Protein AF-A0A9E1RR80-F1 (afdb_monomer_lite)

pLDDT: mean 91.12, std 10.15, range [44.72, 98.88]

Secondary structure (DSSP, 8-state):
----EEEEEEE-TT--EEEEEEETT-HHHHHHHHHSS-EEEEEESSS--TTTHHHHTT-SEEEESS---TTSEE-S-HHHHHHHHHHHHHHSHHHHHHHHHHHHHHTTS-HHHHHHHHHHHHHHHTTSHHHHHHHHTS-------TT---EEEEEETTEEEEEE--GGGTT-B-HHHHHHHHHHHHHHHH-TT--EEEEEESTT-SB--B-GGGTT-SS-HHHHHHHHHHT-HHHHHHHTGGGEEEEE-SEEETHHHHTGGGSSEEEE-TT-EEE--GGGGT----SSHHHHHHHHH-HHHHHHHHHH---EEHHHHHHTTSSSEE-TT--

Radius of gyration: 20.1 Å; chains: 1; bounding box: 47×50×56 Å

Structure (mmCIF, N/CA/C/O backbone):
data_AF-A0A9E1RR80-F1
#
_entry.id   AF-A0A9E1RR80-F1
#
loop_
_atom_site.group_PDB
_atom_site.id
_atom_site.type_symbol
_atom_site.label_atom_id
_atom_site.label_alt_id
_atom_site.label_comp_id
_atom_site.label_asym_id
_atom_site.label_entity_id
_atom_site.label_seq_id
_atom_site.pdbx_PDB_ins_code
_atom_site.Cartn_x
_atom_site.Cartn_y
_atom_site.Cartn_z
_atom_site.occupancy
_atom_site.B_iso_or_equiv
_atom_site.auth_seq_id
_atom_site.auth_comp_id
_atom_site.auth_asym_id
_atom_site.auth_atom_id
_atom_site.pdbx_PDB_model_num
ATOM 1 N N . THR A 1 1 ? 7.083 -27.835 -31.733 1.00 44.72 1 THR A N 1
ATOM 2 C CA . THR A 1 1 ? 7.210 -27.021 -30.512 1.00 44.72 1 THR A CA 1
ATOM 3 C C . THR A 1 1 ? 8.199 -25.930 -30.838 1.00 44.72 1 THR A C 1
ATOM 5 O O . THR A 1 1 ? 9.393 -26.189 -30.834 1.00 44.72 1 THR A O 1
ATOM 8 N N . GLY A 1 2 ? 7.693 -24.816 -31.370 1.00 53.09 2 GLY A N 1
ATOM 9 C CA . GLY A 1 2 ? 8.536 -23.738 -31.892 1.00 53.09 2 GLY A CA 1
ATOM 10 C C . GLY A 1 2 ? 9.202 -22.959 -30.764 1.00 53.09 2 GLY A C 1
ATOM 11 O O . GLY A 1 2 ? 8.648 -22.907 -29.669 1.00 53.09 2 GLY A O 1
ATOM 12 N N . ASP A 1 3 ? 10.369 -22.384 -31.051 1.00 55.62 3 ASP A N 1
ATOM 13 C CA . ASP A 1 3 ? 10.996 -21.343 -30.234 1.00 55.62 3 ASP A CA 1
ATOM 14 C C . ASP A 1 3 ? 10.005 -20.187 -30.064 1.00 55.62 3 ASP A C 1
ATOM 16 O O . ASP A 1 3 ? 9.812 -19.375 -30.969 1.00 55.62 3 ASP A O 1
ATOM 20 N N . SER A 1 4 ? 9.323 -20.145 -28.925 1.00 67.81 4 SER A N 1
ATOM 21 C CA . SER A 1 4 ? 8.566 -18.975 -28.496 1.00 67.81 4 SER A CA 1
ATOM 22 C C . SER A 1 4 ? 9.528 -18.051 -27.755 1.00 67.81 4 SER A C 1
ATOM 24 O O . SER A 1 4 ? 10.165 -18.477 -26.790 1.00 67.81 4 SER A O 1
ATOM 26 N N . GLU A 1 5 ? 9.632 -16.799 -28.190 1.00 75.94 5 GLU A N 1
ATOM 27 C CA . GLU A 1 5 ? 10.476 -15.782 -27.565 1.00 75.94 5 GLU A CA 1
ATOM 28 C C . GLU A 1 5 ? 9.624 -14.620 -27.065 1.00 75.94 5 GLU A C 1
ATOM 30 O O . GLU A 1 5 ? 8.899 -14.018 -27.860 1.00 75.94 5 GLU A O 1
ATOM 35 N N . LEU A 1 6 ? 9.784 -14.245 -25.794 1.00 77.81 6 LEU A N 1
ATOM 36 C CA . LEU A 1 6 ? 9.090 -13.095 -25.209 1.00 77.81 6 LEU A CA 1
ATOM 37 C C . LEU A 1 6 ? 10.009 -11.868 -25.119 1.00 77.81 6 LEU A C 1
ATOM 39 O O . LEU A 1 6 ? 11.170 -12.011 -24.712 1.00 77.81 6 LEU A O 1
ATOM 43 N N . PRO A 1 7 ? 9.523 -10.659 -25.454 1.00 82.25 7 PRO A N 1
ATOM 44 C CA . PRO A 1 7 ? 10.226 -9.419 -25.150 1.00 82.25 7 PRO A CA 1
ATOM 45 C C . PRO A 1 7 ? 10.368 -9.231 -23.634 1.00 82.25 7 PRO A C 1
ATOM 47 O O . PRO A 1 7 ? 9.380 -9.261 -22.903 1.00 82.25 7 PRO A O 1
ATOM 50 N N . LEU A 1 8 ? 11.597 -8.998 -23.170 1.00 84.00 8 LEU A N 1
ATOM 51 C CA . LEU A 1 8 ? 11.914 -8.694 -21.776 1.00 84.00 8 LEU A CA 1
ATOM 52 C C . LEU A 1 8 ? 12.661 -7.365 -21.691 1.00 84.00 8 LEU A C 1
ATOM 54 O O . LEU A 1 8 ? 13.709 -7.189 -22.313 1.00 84.00 8 LEU A O 1
ATOM 58 N N . LEU A 1 9 ? 12.173 -6.472 -20.841 1.00 86.88 9 LEU A N 1
ATOM 59 C CA . LEU A 1 9 ? 12.889 -5.298 -20.372 1.00 86.88 9 LEU A CA 1
ATOM 60 C C . LEU A 1 9 ? 13.444 -5.588 -18.974 1.00 86.88 9 LEU A C 1
ATOM 62 O O . LEU A 1 9 ? 12.683 -5.857 -18.048 1.00 86.88 9 LEU A O 1
ATOM 66 N N . ALA A 1 10 ? 14.761 -5.502 -18.806 1.00 84.88 10 ALA A N 1
ATOM 67 C CA . ALA A 1 10 ? 15.395 -5.567 -17.495 1.00 84.88 10 ALA A CA 1
ATOM 68 C C . ALA A 1 10 ? 16.049 -4.227 -17.149 1.00 84.88 10 ALA A C 1
ATOM 70 O O . ALA A 1 10 ? 16.782 -3.652 -17.959 1.00 84.88 10 ALA A O 1
ATOM 71 N N . VAL A 1 11 ? 15.814 -3.739 -15.933 1.00 86.56 11 VAL A N 1
ATOM 72 C CA . VAL A 1 11 ? 16.400 -2.491 -15.429 1.00 86.56 11 VAL A CA 1
ATOM 73 C C . VAL A 1 11 ? 17.101 -2.758 -14.101 1.00 86.56 11 VAL A C 1
ATOM 75 O O . VAL A 1 11 ? 16.508 -3.300 -13.172 1.00 86.56 11 VAL A O 1
ATOM 78 N N . ASP A 1 12 ? 18.376 -2.386 -14.003 1.00 86.62 12 ASP A N 1
ATOM 79 C CA . ASP A 1 12 ? 19.172 -2.561 -12.784 1.00 86.62 12 ASP A CA 1
ATOM 80 C C . ASP A 1 12 ? 19.276 -1.275 -11.948 1.00 86.62 12 ASP A C 1
ATOM 82 O O . ASP A 1 12 ? 18.738 -0.225 -12.298 1.00 86.62 12 ASP A O 1
ATOM 86 N N . MET A 1 13 ? 20.010 -1.339 -10.834 1.00 83.62 13 MET A N 1
ATOM 87 C CA . MET A 1 13 ? 20.192 -0.210 -9.912 1.00 83.62 13 MET A CA 1
ATOM 88 C C . MET A 1 13 ? 20.864 1.034 -10.525 1.00 83.62 13 MET A C 1
ATOM 90 O O . MET A 1 13 ? 20.814 2.103 -9.923 1.00 83.62 13 MET A O 1
ATOM 94 N N . ARG A 1 14 ? 21.502 0.918 -11.697 1.00 82.38 14 ARG A N 1
ATOM 95 C CA . ARG A 1 14 ? 22.058 2.056 -12.448 1.00 82.38 14 ARG A CA 1
ATOM 96 C C . ARG A 1 14 ? 20.984 2.786 -13.254 1.00 82.38 14 ARG A C 1
ATOM 98 O O . ARG A 1 14 ? 21.293 3.811 -13.849 1.00 82.38 14 ARG A O 1
ATOM 105 N N . GLY A 1 15 ? 19.760 2.251 -13.306 1.00 78.88 15 GLY A N 1
ATOM 106 C CA . GLY A 1 15 ? 18.646 2.826 -14.055 1.00 78.88 15 GLY A CA 1
ATOM 107 C C . GLY A 1 15 ? 18.853 2.771 -15.566 1.00 78.88 15 GLY A C 1
ATOM 108 O O . GLY A 1 15 ? 18.381 3.650 -16.270 1.00 78.88 15 GLY A O 1
ATOM 109 N N . VAL A 1 16 ? 19.607 1.792 -16.076 1.00 83.38 16 VAL A N 1
ATOM 110 C CA . VAL A 1 16 ? 19.835 1.631 -17.520 1.00 83.38 16 VAL A CA 1
ATOM 111 C C . VAL A 1 16 ? 18.961 0.485 -18.025 1.00 83.38 16 VAL A C 1
ATOM 113 O O . VAL A 1 16 ? 19.280 -0.670 -17.721 1.00 83.38 16 VAL A O 1
ATOM 116 N N . PRO A 1 17 ? 17.888 0.766 -18.788 1.00 86.19 17 PRO A N 1
ATOM 117 C CA . PRO A 1 17 ? 17.047 -0.279 -19.346 1.00 86.19 17 PRO A CA 1
ATOM 118 C C . PRO A 1 17 ? 17.797 -1.092 -20.399 1.00 86.19 17 PRO A C 1
ATOM 120 O O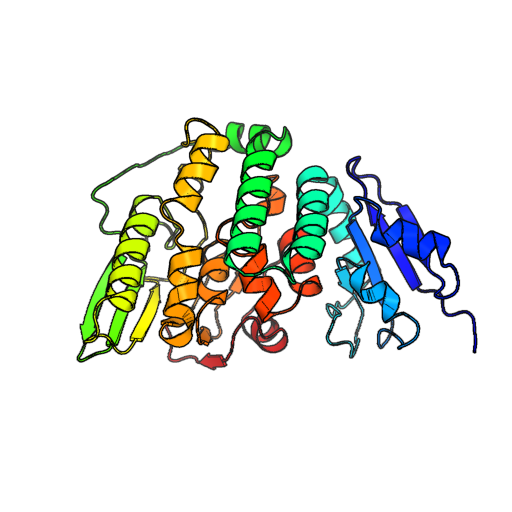 . PRO A 1 17 ? 18.587 -0.558 -21.184 1.00 86.19 17 PRO A O 1
ATOM 123 N N . ARG A 1 18 ? 17.556 -2.401 -20.413 1.00 87.00 18 ARG A N 1
ATOM 124 C CA . ARG A 1 18 ? 18.116 -3.333 -21.390 1.00 87.00 18 ARG A CA 1
ATOM 125 C C . ARG A 1 18 ? 17.017 -4.245 -21.900 1.00 87.00 18 ARG A C 1
ATOM 127 O O . ARG A 1 18 ? 16.339 -4.889 -21.104 1.00 87.00 18 ARG A O 1
ATOM 134 N N . SER A 1 19 ? 16.883 -4.313 -23.216 1.00 84.81 19 SER A N 1
ATOM 135 C CA . SER A 1 19 ? 15.901 -5.175 -23.864 1.00 84.81 19 SER A CA 1
ATOM 136 C C . SER A 1 19 ? 16.558 -6.466 -24.333 1.00 84.81 19 SER A C 1
ATOM 138 O O . SER A 1 19 ? 17.618 -6.447 -24.963 1.00 84.81 19 SER A O 1
ATOM 140 N N . PHE A 1 20 ? 15.909 -7.583 -24.038 1.00 82.44 20 PHE A N 1
ATOM 141 C CA . PHE A 1 20 ? 16.308 -8.927 -24.429 1.00 82.44 20 PHE A CA 1
ATOM 142 C C . PHE A 1 20 ? 15.095 -9.676 -24.978 1.00 82.44 20 PHE A C 1
ATOM 144 O O . PHE A 1 20 ? 13.952 -9.243 -24.819 1.00 82.44 20 PHE A O 1
ATOM 151 N N . ARG A 1 21 ? 15.344 -10.826 -25.603 1.00 80.75 21 ARG A N 1
ATOM 152 C CA . ARG A 1 21 ? 14.309 -11.825 -25.869 1.00 80.75 21 ARG A CA 1
ATOM 153 C C . ARG A 1 21 ? 14.604 -13.039 -25.001 1.00 80.75 21 ARG A C 1
ATOM 155 O O . ARG A 1 21 ? 15.751 -13.478 -24.951 1.00 80.75 21 ARG A O 1
ATOM 162 N N . VAL A 1 22 ? 13.603 -13.527 -24.277 1.00 76.50 22 VAL A N 1
ATOM 163 C CA . VAL A 1 22 ? 13.741 -14.702 -23.410 1.00 76.50 22 VAL A CA 1
ATOM 164 C C . VAL A 1 22 ? 13.146 -15.904 -24.114 1.00 76.50 22 VAL A C 1
ATOM 166 O O . VAL A 1 22 ? 11.974 -15.890 -24.491 1.00 76.50 22 VAL A O 1
ATOM 169 N N . ASN A 1 23 ? 13.964 -16.942 -24.257 1.00 74.81 23 ASN A N 1
ATOM 170 C CA . ASN A 1 23 ? 13.555 -18.256 -24.725 1.00 74.81 23 ASN A CA 1
ATOM 171 C C . ASN A 1 23 ? 13.390 -19.183 -23.510 1.00 74.81 23 ASN A C 1
ATOM 173 O O . ASN A 1 23 ? 14.239 -19.207 -22.620 1.00 74.81 23 ASN A O 1
ATOM 177 N N . ASN A 1 24 ? 12.307 -19.958 -23.476 1.00 66.19 24 ASN A N 1
ATOM 178 C CA . ASN A 1 24 ? 12.029 -20.927 -22.414 1.00 66.19 24 ASN A CA 1
ATOM 179 C C . ASN A 1 24 ? 13.034 -22.098 -22.332 1.00 66.19 24 ASN A C 1
ATOM 181 O O . ASN A 1 24 ? 13.036 -22.815 -21.334 1.00 66.19 24 ASN A O 1
ATOM 185 N N . GLN A 1 25 ? 13.896 -22.284 -23.338 1.00 69.50 25 GLN A N 1
ATOM 186 C CA . GLN A 1 25 ? 14.958 -23.298 -23.340 1.00 69.50 25 GLN A CA 1
ATOM 187 C C . GLN A 1 25 ? 16.313 -22.774 -22.838 1.00 69.50 25 GLN A C 1
ATOM 189 O O . GLN A 1 25 ? 17.234 -23.566 -22.634 1.00 69.50 25 GLN A O 1
ATOM 194 N N . ASP A 1 26 ? 16.460 -21.461 -22.630 1.00 71.81 26 ASP A N 1
ATOM 195 C CA . ASP A 1 26 ? 17.707 -20.866 -22.140 1.00 71.81 26 ASP A CA 1
ATOM 196 C C . ASP A 1 26 ? 17.737 -20.866 -20.602 1.00 71.81 26 ASP A C 1
ATOM 198 O O . ASP A 1 26 ? 17.433 -19.873 -19.936 1.00 71.81 26 ASP A O 1
ATOM 202 N N . GLU A 1 27 ? 18.089 -22.022 -20.028 1.00 70.81 27 GLU A N 1
ATOM 203 C CA . GLU A 1 27 ? 18.164 -22.215 -18.574 1.00 70.81 27 GLU A CA 1
ATOM 204 C C . GLU A 1 27 ? 19.134 -21.246 -17.875 1.00 70.81 27 GLU A C 1
ATOM 206 O O . GLU A 1 27 ? 18.940 -20.920 -16.703 1.00 70.81 27 GLU A O 1
ATOM 211 N N . GLU A 1 28 ? 20.186 -20.786 -18.555 1.00 74.75 28 GLU A N 1
ATOM 212 C CA . GLU A 1 28 ? 21.173 -19.881 -17.960 1.00 74.75 28 GLU A CA 1
ATOM 213 C C . GLU A 1 28 ? 20.656 -18.441 -17.925 1.00 74.75 28 GLU A C 1
ATOM 215 O O . GLU A 1 28 ? 20.776 -17.774 -16.892 1.00 74.75 28 GLU A O 1
ATOM 220 N N . LEU A 1 29 ? 20.006 -17.976 -18.998 1.00 72.69 29 LEU A N 1
ATOM 221 C CA . LEU A 1 29 ? 19.314 -16.686 -19.006 1.00 72.69 29 LEU A CA 1
ATOM 222 C C . LEU A 1 29 ? 18.166 -16.668 -17.989 1.00 72.69 29 LEU A C 1
ATOM 224 O O . LEU A 1 29 ? 18.030 -15.708 -17.232 1.00 72.69 29 LEU A O 1
ATOM 228 N N . ALA A 1 30 ? 17.396 -17.754 -17.905 1.00 70.06 30 ALA A N 1
ATOM 229 C CA . ALA A 1 30 ? 16.370 -17.957 -16.889 1.00 70.06 30 ALA A CA 1
ATOM 230 C C . ALA A 1 30 ? 16.921 -17.805 -15.461 1.00 70.06 30 ALA A C 1
ATOM 232 O O . ALA A 1 30 ? 16.426 -16.988 -14.681 1.00 70.06 30 ALA A O 1
ATOM 233 N N . LYS A 1 31 ? 17.990 -18.540 -15.119 1.00 73.75 31 LYS A N 1
ATOM 234 C CA . LYS A 1 31 ? 18.650 -18.434 -13.805 1.00 73.75 31 LYS A CA 1
ATOM 235 C C . LYS A 1 31 ? 19.185 -17.028 -13.550 1.00 73.75 31 LYS A C 1
ATOM 237 O O . LYS A 1 31 ? 19.124 -16.562 -12.413 1.00 73.75 31 LYS A O 1
ATOM 242 N N . LEU A 1 32 ? 19.712 -16.352 -14.570 1.00 79.12 32 LEU A N 1
ATOM 243 C CA . LEU A 1 32 ? 20.196 -14.982 -14.439 1.00 79.12 32 LEU A CA 1
ATOM 244 C C . LEU A 1 32 ? 19.053 -14.019 -14.100 1.00 79.12 32 LEU A C 1
ATOM 246 O O . LEU A 1 32 ? 19.183 -13.261 -13.146 1.00 79.12 32 LEU A O 1
ATOM 250 N N . ILE A 1 33 ? 17.934 -14.079 -14.825 1.00 76.12 33 ILE A N 1
ATOM 251 C CA . ILE A 1 33 ? 16.754 -1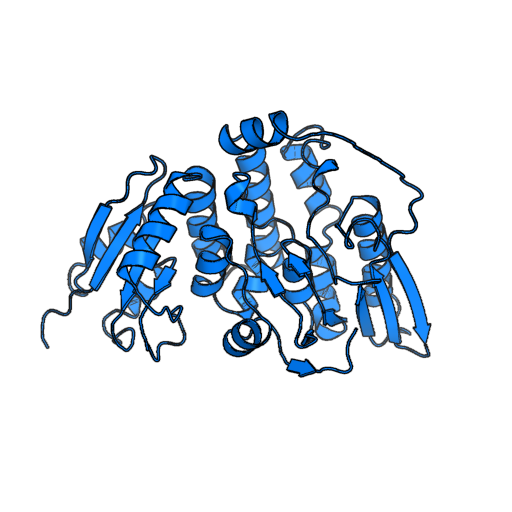3.222 -14.606 1.00 76.12 33 ILE A CA 1
ATOM 252 C C . ILE A 1 33 ? 16.193 -13.419 -13.193 1.00 76.12 33 ILE A C 1
ATOM 254 O O . ILE A 1 33 ? 15.898 -12.438 -12.509 1.00 76.12 33 ILE A O 1
ATOM 258 N N . VAL A 1 34 ? 16.112 -14.673 -12.733 1.00 71.44 34 VAL A N 1
ATOM 259 C CA . VAL A 1 34 ? 15.635 -15.029 -11.385 1.00 71.44 34 VAL A CA 1
ATOM 260 C C . VAL A 1 34 ? 16.540 -14.451 -10.292 1.00 71.44 34 VAL A C 1
ATOM 262 O O . VAL A 1 34 ? 16.050 -13.900 -9.305 1.00 71.44 34 VAL A O 1
ATOM 265 N N . ASN A 1 35 ? 17.861 -14.573 -10.452 1.00 76.25 35 ASN A N 1
ATOM 266 C CA . ASN A 1 35 ? 18.823 -14.259 -9.390 1.00 76.25 35 ASN A CA 1
ATOM 267 C C . ASN A 1 35 ? 19.376 -12.829 -9.448 1.00 76.25 35 ASN A C 1
ATOM 269 O O . ASN A 1 35 ? 19.987 -12.365 -8.482 1.00 76.25 35 ASN A O 1
ATOM 273 N N . ALA A 1 36 ? 19.202 -12.124 -10.565 1.00 82.62 36 ALA A N 1
ATOM 274 C CA . ALA A 1 36 ? 19.700 -10.769 -10.709 1.00 82.62 36 ALA A CA 1
ATOM 275 C C . ALA A 1 36 ? 18.824 -9.761 -9.939 1.00 82.62 36 ALA A C 1
ATOM 277 O O . ALA A 1 36 ? 17.592 -9.864 -9.942 1.00 82.62 36 ALA A O 1
ATOM 278 N N . PRO A 1 37 ? 19.439 -8.738 -9.312 1.00 85.88 37 PRO A N 1
ATOM 279 C CA . PRO A 1 37 ? 18.735 -7.643 -8.651 1.00 85.88 37 PRO A CA 1
ATOM 280 C C . PRO A 1 37 ? 18.221 -6.635 -9.694 1.00 85.88 37 PRO A C 1
ATOM 282 O O . PRO A 1 37 ? 18.639 -5.476 -9.720 1.00 85.88 37 PRO A O 1
ATOM 285 N N . TRP A 1 38 ? 17.382 -7.103 -10.613 1.00 90.62 38 TRP A N 1
ATOM 286 C CA . TRP A 1 38 ? 16.787 -6.317 -11.692 1.00 90.62 38 TRP A CA 1
ATOM 287 C C . TRP A 1 38 ? 15.284 -6.228 -11.511 1.00 90.62 38 TRP A C 1
ATOM 289 O O . TRP A 1 38 ? 14.686 -7.129 -10.929 1.00 90.62 38 TRP A O 1
ATOM 299 N N . VAL A 1 39 ? 14.695 -5.170 -12.057 1.00 93.50 39 VAL A N 1
ATOM 300 C CA . VAL A 1 39 ? 13.270 -5.132 -12.370 1.00 93.50 39 VAL A CA 1
ATOM 301 C C . VAL A 1 39 ? 13.084 -5.755 -13.749 1.00 93.50 39 VAL A C 1
ATOM 303 O O . VAL A 1 39 ? 13.641 -5.246 -14.720 1.00 93.50 39 VAL A O 1
ATOM 306 N N . ASN A 1 40 ? 12.331 -6.845 -13.823 1.00 92.69 40 ASN A N 1
ATOM 307 C CA . ASN A 1 40 ? 12.067 -7.627 -15.023 1.00 92.69 40 ASN A CA 1
ATOM 308 C C . ASN A 1 40 ? 10.615 -7.397 -15.472 1.00 92.69 40 ASN A C 1
ATOM 310 O O . ASN A 1 40 ? 9.680 -7.813 -14.783 1.00 92.69 40 ASN A O 1
ATOM 314 N N . VAL A 1 41 ? 10.430 -6.750 -16.623 1.00 92.12 41 VAL A N 1
ATOM 315 C CA . VAL A 1 41 ? 9.123 -6.497 -17.244 1.00 92.12 41 VAL A CA 1
ATOM 316 C C . VAL A 1 41 ? 9.014 -7.306 -18.529 1.00 92.12 41 VAL A C 1
ATOM 318 O O . VAL A 1 41 ? 9.817 -7.116 -19.442 1.00 92.12 41 VAL A O 1
ATOM 321 N N . VAL A 1 42 ? 8.027 -8.193 -18.615 1.00 90.38 42 VAL A N 1
ATOM 322 C CA . VAL A 1 42 ? 7.783 -9.023 -19.801 1.00 90.38 42 VAL A CA 1
ATOM 323 C C . VAL A 1 42 ? 6.500 -8.591 -20.507 1.00 90.38 42 VAL A C 1
ATOM 325 O O . VAL A 1 42 ? 5.519 -8.237 -19.849 1.00 90.38 42 VAL A O 1
ATOM 328 N N . VAL A 1 43 ? 6.516 -8.632 -21.840 1.00 88.06 43 VAL A N 1
ATOM 329 C CA . VAL A 1 43 ? 5.325 -8.425 -22.678 1.00 88.06 43 VAL A CA 1
ATOM 330 C C . VAL A 1 43 ? 4.801 -9.770 -23.158 1.00 88.06 43 VAL A C 1
ATOM 332 O O . VAL A 1 43 ? 5.586 -10.602 -23.615 1.00 88.06 43 VAL A O 1
ATOM 335 N N . VAL A 1 44 ? 3.490 -9.972 -23.060 1.00 84.56 44 VAL A N 1
ATOM 336 C CA . VAL A 1 44 ? 2.786 -11.179 -23.506 1.00 84.56 44 VAL A CA 1
ATOM 337 C C . VAL A 1 44 ? 1.691 -10.805 -24.503 1.00 84.56 44 VAL A C 1
ATOM 339 O O . VAL A 1 44 ? 1.077 -9.749 -24.363 1.00 84.56 44 VAL A O 1
ATOM 342 N N . ASP A 1 45 ? 1.456 -11.665 -25.495 1.00 72.69 45 ASP A N 1
ATOM 343 C CA . ASP A 1 45 ? 0.443 -11.423 -26.530 1.00 72.69 45 ASP A CA 1
ATOM 344 C C . ASP A 1 45 ? -0.967 -11.811 -26.031 1.00 72.69 45 ASP A C 1
ATOM 346 O O . ASP A 1 45 ? -1.802 -10.936 -25.840 1.00 72.69 45 ASP A O 1
ATOM 350 N N . ASP A 1 46 ? -1.226 -13.093 -25.733 1.00 65.88 46 ASP A N 1
ATOM 351 C CA . ASP A 1 46 ? -2.559 -13.571 -25.302 1.00 65.88 46 ASP A CA 1
ATOM 352 C C . ASP A 1 46 ? -2.561 -14.159 -23.881 1.00 65.88 46 ASP A C 1
ATOM 354 O O . ASP A 1 46 ? -3.326 -13.714 -23.022 1.00 65.88 46 ASP A O 1
ATOM 358 N N . ASP A 1 47 ? -1.695 -15.136 -23.602 1.00 64.88 47 ASP A N 1
ATOM 359 C CA . ASP A 1 47 ? -1.495 -15.721 -22.272 1.00 64.88 47 ASP A CA 1
ATOM 360 C C . ASP A 1 47 ? -0.014 -16.069 -22.063 1.00 64.88 47 ASP A C 1
ATOM 362 O O . ASP A 1 47 ? 0.756 -16.230 -23.016 1.00 64.88 47 ASP A O 1
ATOM 366 N N . LEU A 1 48 ? 0.395 -16.198 -20.804 1.00 65.19 48 LEU A N 1
ATOM 367 C CA . LEU A 1 48 ? 1.668 -16.806 -20.448 1.00 65.19 48 LEU A CA 1
ATOM 368 C C . LEU A 1 48 ? 1.569 -18.303 -20.742 1.00 65.19 48 LEU A C 1
ATOM 370 O O . LEU A 1 48 ? 1.111 -19.081 -19.906 1.00 65.19 48 LEU A O 1
ATOM 374 N N . ASP A 1 49 ? 2.006 -18.695 -21.943 1.00 62.91 49 ASP A N 1
ATOM 375 C CA . ASP A 1 49 ? 2.123 -20.096 -22.346 1.00 62.91 49 ASP A CA 1
ATOM 376 C C . ASP A 1 49 ? 2.699 -20.932 -21.197 1.00 62.91 49 ASP A C 1
ATOM 378 O O . ASP A 1 49 ? 3.679 -20.540 -20.553 1.00 62.91 49 ASP A O 1
ATOM 382 N N . SER A 1 50 ? 2.156 -22.134 -20.974 1.00 60.94 50 SER A N 1
ATOM 383 C CA . SER A 1 50 ? 2.587 -23.028 -19.885 1.00 60.94 50 SER A CA 1
ATOM 384 C C . SER A 1 50 ? 4.095 -23.313 -19.883 1.00 60.94 50 SER A C 1
ATOM 386 O O . SER A 1 50 ? 4.651 -23.748 -18.879 1.00 60.94 50 SER A O 1
ATOM 388 N N . VAL A 1 51 ? 4.766 -23.085 -21.015 1.00 59.72 51 VAL A N 1
ATOM 389 C CA . VAL A 1 51 ? 6.213 -23.242 -21.176 1.00 59.72 51 VAL A CA 1
ATOM 390 C C . VAL A 1 51 ? 7.013 -22.139 -20.464 1.00 59.72 51 VAL A C 1
ATOM 392 O O . VAL A 1 51 ? 8.134 -22.388 -20.035 1.00 59.72 51 VAL A O 1
ATOM 395 N N . PHE A 1 52 ? 6.437 -20.950 -20.273 1.00 68.62 52 PHE A N 1
ATOM 396 C CA . PHE A 1 52 ? 7.017 -19.861 -19.479 1.00 68.62 52 PHE A CA 1
ATOM 397 C C . PHE A 1 52 ? 6.567 -19.872 -18.017 1.00 68.62 52 PHE A C 1
ATOM 399 O O . PHE A 1 52 ? 7.105 -19.097 -17.231 1.00 68.62 52 PHE A O 1
ATOM 406 N N . ALA A 1 53 ? 5.657 -20.771 -17.618 1.00 66.75 53 ALA A N 1
ATOM 407 C CA . ALA A 1 53 ? 5.221 -20.923 -16.227 1.00 66.75 53 ALA A CA 1
ATOM 408 C C . ALA A 1 53 ? 6.385 -20.998 -15.209 1.00 66.75 53 ALA A C 1
ATOM 410 O O . ALA A 1 53 ? 6.294 -20.326 -14.183 1.00 66.75 53 ALA A O 1
ATOM 411 N N . PRO A 1 54 ? 7.516 -21.693 -15.480 1.00 66.25 54 PRO A N 1
ATOM 412 C CA . PRO A 1 54 ? 8.667 -21.697 -14.566 1.00 66.25 54 PRO A CA 1
ATOM 413 C C . PRO A 1 54 ? 9.356 -20.331 -14.396 1.00 66.25 54 PRO A C 1
ATOM 415 O O . PRO A 1 54 ? 10.109 -20.140 -13.446 1.00 66.25 54 PRO A O 1
ATOM 418 N N . LEU A 1 55 ? 9.134 -19.397 -15.328 1.00 71.25 55 LEU A N 1
ATOM 419 C CA . LEU A 1 55 ? 9.734 -18.059 -15.368 1.00 71.25 55 LEU A CA 1
ATOM 420 C C . LEU A 1 55 ? 8.781 -16.955 -14.920 1.00 71.25 55 LEU A C 1
ATOM 422 O O . LEU A 1 55 ? 9.236 -15.839 -14.685 1.00 71.25 55 LEU A O 1
ATOM 426 N N . VAL A 1 56 ? 7.492 -17.252 -14.740 1.00 72.88 56 VAL A N 1
ATOM 427 C CA . VAL A 1 56 ? 6.511 -16.285 -14.222 1.00 72.88 56 VAL A CA 1
ATOM 428 C C . VAL A 1 56 ? 6.966 -15.717 -12.881 1.00 72.88 56 VAL A C 1
ATOM 430 O O . VAL A 1 56 ? 6.841 -14.518 -12.648 1.00 72.88 56 VAL A O 1
ATOM 433 N N . ASP A 1 57 ? 7.592 -16.551 -12.046 1.00 71.06 57 ASP A N 1
ATOM 434 C CA . ASP A 1 57 ? 8.182 -16.153 -10.764 1.00 71.06 57 ASP A CA 1
ATOM 435 C C . ASP A 1 57 ? 9.418 -15.261 -10.860 1.00 71.06 57 ASP A C 1
ATOM 437 O O . ASP A 1 57 ? 9.760 -14.569 -9.899 1.00 71.06 57 ASP A O 1
ATOM 441 N N . ALA A 1 58 ? 10.047 -15.214 -12.030 1.00 77.38 58 ALA A N 1
ATOM 442 C CA . ALA A 1 58 ? 11.190 -14.358 -12.309 1.00 77.38 58 ALA A CA 1
ATOM 443 C C . ALA A 1 58 ? 10.786 -12.951 -12.783 1.00 77.38 58 ALA A C 1
ATOM 445 O O . ALA A 1 58 ? 11.583 -12.011 -12.674 1.00 77.38 58 ALA A O 1
ATOM 446 N N . PHE A 1 59 ? 9.579 -12.807 -13.337 1.00 87.88 59 PHE A N 1
ATOM 447 C CA . PHE A 1 59 ? 9.069 -11.536 -13.839 1.00 87.88 59 PHE A CA 1
ATOM 448 C C . PHE A 1 59 ? 8.435 -10.730 -12.704 1.00 87.88 59 PHE A C 1
ATOM 450 O O . PHE A 1 59 ? 7.649 -11.247 -11.911 1.00 87.88 59 PHE A O 1
ATOM 457 N N . ASP A 1 60 ? 8.746 -9.440 -12.621 1.00 92.38 60 ASP A N 1
ATOM 458 C CA . ASP A 1 60 ? 8.124 -8.566 -11.622 1.00 92.38 60 ASP A CA 1
ATOM 459 C C . ASP A 1 60 ? 6.833 -7.981 -12.157 1.00 92.38 60 ASP A C 1
ATOM 461 O O . ASP A 1 60 ? 5.842 -7.922 -11.440 1.00 92.38 60 ASP A O 1
ATOM 465 N N . VAL A 1 61 ? 6.829 -7.602 -13.433 1.00 93.31 61 VAL A N 1
ATOM 466 C CA . VAL A 1 61 ? 5.668 -7.049 -14.121 1.00 93.31 61 VAL A CA 1
ATOM 467 C C . VAL A 1 61 ? 5.442 -7.836 -15.405 1.00 93.31 61 VAL A C 1
ATOM 469 O O . VAL A 1 61 ? 6.369 -8.062 -16.181 1.00 93.31 61 VAL A O 1
ATOM 472 N N . VAL A 1 62 ? 4.197 -8.240 -15.618 1.00 91.50 62 VAL A N 1
ATOM 473 C CA . VAL A 1 62 ? 3.729 -8.879 -16.846 1.00 91.50 62 VAL A CA 1
ATOM 474 C C . VAL A 1 62 ? 2.684 -7.946 -17.443 1.00 91.50 62 VAL A C 1
ATOM 476 O O . VAL A 1 62 ? 1.733 -7.588 -16.746 1.00 91.50 62 VAL A O 1
ATOM 479 N N . ILE A 1 63 ? 2.860 -7.535 -18.695 1.00 91.75 63 ILE A N 1
ATOM 480 C CA . ILE A 1 63 ? 1.901 -6.688 -19.415 1.00 91.75 63 ILE A CA 1
ATOM 481 C C . ILE A 1 63 ? 1.482 -7.346 -20.726 1.00 91.75 63 ILE A C 1
ATOM 483 O O . ILE A 1 63 ? 2.277 -8.059 -21.332 1.00 91.75 63 ILE A O 1
ATOM 487 N N . GLY A 1 64 ? 0.267 -7.070 -21.181 1.00 89.31 64 GLY A N 1
ATOM 488 C CA . GLY A 1 64 ? -0.224 -7.479 -22.498 1.00 89.31 64 GLY A CA 1
ATOM 489 C C . GLY A 1 64 ? -1.356 -6.569 -22.960 1.00 89.31 64 GLY A C 1
ATOM 490 O O . GLY A 1 64 ? -1.901 -5.829 -22.145 1.00 89.31 64 GLY A O 1
ATOM 491 N N . ASP A 1 65 ? -1.691 -6.608 -24.246 1.00 87.88 65 ASP A N 1
ATOM 492 C CA . ASP A 1 65 ? -2.779 -5.814 -24.839 1.00 87.88 65 ASP A CA 1
ATOM 493 C C . ASP A 1 65 ? -3.912 -6.736 -25.287 1.00 87.88 65 ASP A C 1
ATOM 495 O O . ASP A 1 65 ? -3.749 -7.520 -26.221 1.00 87.88 65 ASP A O 1
ATOM 499 N N . GLY A 1 66 ? -5.044 -6.691 -24.578 1.00 81.38 66 GLY A N 1
ATOM 500 C CA . GLY A 1 66 ? -6.161 -7.610 -24.796 1.00 81.38 66 GLY A CA 1
ATOM 501 C C . GLY A 1 66 ? -5.910 -9.022 -24.257 1.00 81.38 66 GLY A C 1
ATOM 502 O O . GLY A 1 66 ? -6.587 -9.967 -24.663 1.00 81.38 66 GLY A O 1
ATOM 503 N N . THR A 1 67 ? -4.951 -9.170 -23.340 1.00 78.25 67 THR A N 1
ATOM 504 C CA . THR A 1 67 ? -4.536 -10.464 -22.782 1.00 78.25 67 THR A CA 1
ATOM 505 C C . THR A 1 67 ? -5.597 -11.074 -21.861 1.00 78.25 67 THR A C 1
ATOM 507 O O . THR A 1 67 ? -6.255 -10.387 -21.078 1.00 78.25 67 THR A O 1
ATOM 510 N N . ALA A 1 68 ? -5.727 -12.403 -21.908 1.00 75.50 68 ALA A N 1
ATOM 511 C CA . ALA A 1 68 ? -6.564 -13.170 -20.986 1.00 75.50 68 ALA A CA 1
ATOM 512 C C . ALA A 1 68 ? -5.822 -13.602 -19.705 1.00 75.50 68 ALA A C 1
ATOM 514 O O . ALA A 1 68 ? -6.432 -14.210 -18.823 1.00 75.50 68 ALA A O 1
ATOM 515 N N . SER A 1 69 ? -4.519 -13.319 -19.591 1.00 76.38 69 SER A N 1
ATOM 516 C CA . SER A 1 69 ? -3.699 -13.805 -18.483 1.00 76.38 69 SER A CA 1
ATOM 517 C C . SER A 1 69 ? -4.090 -13.152 -17.158 1.00 76.38 69 SER A C 1
ATOM 519 O O . SER A 1 69 ? -4.041 -11.931 -17.000 1.00 76.38 69 SER A O 1
ATOM 521 N N . GLU A 1 70 ? -4.396 -13.967 -16.148 1.00 76.19 70 GLU A N 1
ATOM 522 C CA . GLU A 1 70 ? -4.719 -13.470 -14.804 1.00 76.19 70 GLU A CA 1
ATOM 523 C C . GLU A 1 70 ? -3.522 -12.793 -14.116 1.00 76.19 70 GLU A C 1
ATOM 525 O O . GLU A 1 70 ? -3.710 -11.957 -13.229 1.00 76.19 70 GLU A O 1
ATOM 530 N N . ALA A 1 71 ? -2.296 -13.128 -14.531 1.00 75.94 71 ALA A N 1
ATOM 531 C CA . ALA A 1 71 ? -1.068 -12.534 -14.012 1.00 75.94 71 ALA A CA 1
ATOM 532 C C . ALA A 1 71 ? -0.730 -11.186 -14.668 1.00 75.94 71 ALA A C 1
ATOM 534 O O . ALA A 1 71 ? -0.021 -10.379 -14.060 1.00 75.94 71 ALA A O 1
ATOM 535 N N . ALA A 1 72 ? -1.219 -10.941 -15.887 1.00 85.62 72 ALA A N 1
ATOM 536 C CA . ALA A 1 72 ? -0.874 -9.756 -16.652 1.00 85.62 72 ALA A CA 1
ATOM 537 C C . ALA A 1 72 ? -1.706 -8.531 -16.253 1.00 85.62 72 ALA A C 1
ATOM 539 O O . ALA A 1 72 ? -2.846 -8.606 -15.774 1.00 85.62 72 ALA A O 1
ATOM 540 N N . VAL A 1 73 ? -1.096 -7.372 -16.468 1.00 90.19 73 VAL A N 1
ATOM 541 C CA . VAL A 1 73 ? -1.775 -6.085 -16.513 1.00 90.19 73 VAL A CA 1
ATOM 542 C C . VAL A 1 73 ? -2.163 -5.825 -17.963 1.00 90.19 73 VAL A C 1
ATOM 544 O O . VAL A 1 73 ? -1.291 -5.688 -18.820 1.00 90.19 73 VAL A O 1
ATOM 547 N N . ASP A 1 74 ? -3.467 -5.776 -18.216 1.00 88.94 74 ASP A N 1
ATOM 548 C CA . ASP A 1 74 ? -4.019 -5.433 -19.526 1.00 88.94 74 ASP A CA 1
ATOM 549 C C . ASP A 1 74 ? -3.833 -3.931 -19.802 1.00 88.94 74 ASP A C 1
ATOM 551 O O . ASP A 1 74 ? -4.252 -3.086 -19.000 1.00 88.94 74 ASP A O 1
ATOM 555 N N . VAL A 1 75 ? -3.159 -3.604 -20.904 1.00 89.00 75 VAL A N 1
ATOM 556 C CA . VAL A 1 75 ? -2.778 -2.245 -21.308 1.00 89.00 75 VAL A CA 1
ATOM 557 C C . VAL A 1 75 ? -3.077 -2.029 -22.789 1.00 89.00 75 VAL A C 1
ATOM 559 O O . VAL A 1 75 ? -2.847 -2.902 -23.601 1.00 89.00 75 VAL A O 1
ATOM 562 N N . THR A 1 76 ? -3.511 -0.832 -23.189 1.00 84.75 76 THR A N 1
ATOM 563 C CA . THR A 1 76 ? -3.901 -0.561 -24.594 1.00 84.75 76 THR A CA 1
ATOM 564 C C . THR A 1 76 ? -2.720 -0.363 -25.562 1.00 84.75 76 THR A C 1
ATOM 566 O O . THR A 1 76 ? -2.918 -0.191 -26.761 1.00 84.75 76 THR A O 1
ATOM 569 N N . ASN A 1 77 ? -1.488 -0.252 -25.055 1.00 88.44 77 ASN A N 1
ATOM 570 C CA . ASN A 1 77 ? -0.281 -0.097 -25.870 1.00 88.44 77 ASN A CA 1
ATOM 571 C C . ASN A 1 77 ? 0.946 -0.523 -25.057 1.00 88.44 77 ASN A C 1
ATOM 573 O O . ASN A 1 77 ? 1.404 0.213 -24.178 1.00 88.44 77 ASN A O 1
ATOM 577 N N . THR A 1 78 ? 1.477 -1.706 -25.356 1.00 89.31 78 THR A N 1
ATOM 578 C CA . THR A 1 78 ? 2.601 -2.298 -24.620 1.00 89.31 78 THR A CA 1
ATOM 579 C C . THR A 1 78 ? 3.895 -1.499 -24.769 1.00 89.31 78 THR A C 1
ATOM 581 O O . THR A 1 78 ? 4.614 -1.351 -23.787 1.00 89.31 78 THR A O 1
ATOM 584 N N . ASP A 1 79 ? 4.181 -0.927 -25.941 1.00 87.94 79 ASP A N 1
ATOM 585 C CA . ASP A 1 79 ? 5.416 -0.165 -26.181 1.00 87.94 79 ASP A CA 1
ATOM 586 C C . ASP A 1 79 ? 5.446 1.138 -25.370 1.00 87.94 79 ASP A C 1
ATOM 588 O O . ASP A 1 79 ? 6.400 1.397 -24.636 1.00 87.94 79 ASP A O 1
ATOM 592 N N . SER A 1 80 ? 4.367 1.926 -25.426 1.00 89.62 80 SER A N 1
ATOM 593 C CA . SER A 1 80 ? 4.227 3.156 -24.628 1.00 89.62 80 SER A CA 1
ATOM 594 C C . SER A 1 80 ? 4.303 2.852 -23.132 1.00 89.62 80 SER A C 1
ATOM 596 O O . SER A 1 80 ? 4.948 3.558 -22.361 1.00 89.62 80 SER A O 1
ATOM 598 N N . CYS A 1 81 ? 3.662 1.762 -22.722 1.00 90.88 81 CYS A N 1
ATOM 599 C CA . CYS A 1 81 ? 3.667 1.286 -21.352 1.00 90.88 81 CYS A CA 1
ATOM 600 C C . CYS A 1 81 ? 5.073 0.870 -20.874 1.00 90.88 81 CYS A C 1
ATOM 602 O O . CYS A 1 81 ? 5.467 1.203 -19.752 1.00 90.88 81 CYS A O 1
ATOM 604 N N . LEU A 1 82 ? 5.852 0.182 -21.716 1.00 91.31 82 LEU A N 1
ATOM 605 C CA . LEU A 1 82 ? 7.245 -0.156 -21.422 1.00 91.31 82 LEU A CA 1
ATOM 606 C C . LEU A 1 82 ? 8.110 1.095 -21.265 1.00 91.31 82 LEU A C 1
ATOM 608 O O . LEU A 1 82 ? 8.943 1.139 -20.359 1.00 91.31 82 LEU A O 1
ATOM 612 N N . GLU A 1 83 ? 7.922 2.105 -22.116 1.00 90.75 83 GLU A N 1
ATOM 613 C CA . GLU A 1 83 ? 8.644 3.377 -22.018 1.00 90.75 83 GLU A CA 1
ATOM 614 C C . GLU A 1 83 ? 8.332 4.104 -20.702 1.00 90.75 83 GLU A C 1
ATOM 616 O O . GLU A 1 83 ? 9.250 4.562 -20.014 1.00 90.75 83 GLU A O 1
ATOM 621 N N . GLU A 1 84 ? 7.059 4.154 -20.304 1.00 91.75 84 GLU A N 1
ATOM 622 C CA . GLU A 1 84 ? 6.625 4.748 -19.035 1.00 91.75 84 GLU A CA 1
ATOM 623 C C . GLU A 1 84 ? 7.201 4.010 -17.822 1.00 91.75 84 GLU A C 1
ATOM 625 O O . GLU A 1 84 ? 7.749 4.640 -16.911 1.00 91.75 84 GLU A O 1
ATOM 630 N N . LEU A 1 85 ? 7.147 2.674 -17.822 1.00 92.50 85 LEU A N 1
ATOM 631 C CA . LEU A 1 85 ? 7.762 1.848 -16.782 1.00 92.50 85 LEU A CA 1
ATOM 632 C C . LEU A 1 85 ? 9.274 2.069 -16.713 1.00 92.50 85 LEU A C 1
ATOM 634 O O . LEU A 1 85 ? 9.818 2.283 -15.628 1.00 92.50 85 LEU A O 1
ATOM 638 N N . ALA A 1 86 ? 9.962 2.052 -17.857 1.00 92.38 86 ALA A N 1
ATOM 639 C CA . ALA A 1 86 ? 11.399 2.286 -17.926 1.00 92.38 86 ALA A CA 1
ATOM 640 C C . ALA A 1 86 ? 11.763 3.661 -17.351 1.00 92.38 86 ALA A C 1
ATOM 642 O O . ALA A 1 86 ? 12.714 3.768 -16.570 1.00 92.38 86 ALA A O 1
ATOM 643 N N . ALA A 1 87 ? 10.997 4.701 -17.690 1.00 92.25 87 ALA A N 1
ATOM 644 C CA . ALA A 1 87 ? 11.190 6.050 -17.174 1.00 92.25 87 ALA A CA 1
ATOM 645 C C . ALA A 1 87 ? 10.959 6.127 -15.657 1.00 92.25 87 ALA A C 1
ATOM 647 O O . ALA A 1 87 ? 11.789 6.696 -14.942 1.00 92.25 87 ALA A O 1
ATOM 648 N N . ALA A 1 88 ? 9.886 5.514 -15.150 1.00 91.69 88 ALA A N 1
ATOM 649 C CA . ALA A 1 88 ? 9.577 5.485 -13.723 1.00 91.69 88 ALA A CA 1
ATOM 650 C C . ALA A 1 88 ? 10.663 4.754 -12.914 1.00 91.69 88 ALA A C 1
ATOM 652 O O . ALA A 1 88 ? 11.156 5.282 -11.912 1.00 91.69 88 ALA A O 1
ATOM 653 N N . ILE A 1 89 ? 11.116 3.591 -13.397 1.00 94.88 89 ILE A N 1
ATOM 654 C CA . ILE A 1 89 ? 12.197 2.827 -12.765 1.00 94.88 89 ILE A CA 1
ATOM 655 C C . ILE A 1 89 ? 13.503 3.629 -12.788 1.00 94.88 89 ILE A C 1
ATOM 657 O O . ILE A 1 89 ? 14.184 3.736 -11.769 1.00 94.88 89 ILE A O 1
ATOM 661 N N . THR A 1 90 ? 13.840 4.246 -13.922 1.00 93.56 90 THR A N 1
ATOM 662 C CA . THR A 1 90 ? 15.060 5.058 -14.073 1.00 93.56 90 THR A CA 1
ATOM 663 C C . THR A 1 90 ? 15.058 6.284 -13.159 1.00 93.56 90 THR A C 1
ATOM 665 O O . THR A 1 90 ? 16.110 6.688 -12.664 1.00 93.56 90 THR A O 1
ATOM 668 N N . ALA A 1 91 ? 13.887 6.860 -12.878 1.00 92.44 91 ALA A N 1
ATOM 669 C CA . ALA A 1 91 ? 13.755 7.990 -11.965 1.00 92.44 91 ALA A CA 1
ATOM 670 C C . ALA A 1 91 ? 13.988 7.611 -10.491 1.00 92.44 91 ALA A C 1
ATOM 672 O O . ALA A 1 91 ? 14.267 8.486 -9.666 1.00 92.44 91 ALA A O 1
ATOM 673 N N . SER A 1 92 ? 13.835 6.338 -10.108 1.00 95.19 92 SER A N 1
ATOM 674 C CA . SER A 1 92 ? 14.032 5.849 -8.731 1.00 95.19 92 SER A CA 1
ATOM 675 C C . SER A 1 92 ? 14.507 4.386 -8.708 1.00 95.19 92 SER A C 1
ATOM 677 O O . SER A 1 92 ? 13.807 3.505 -8.197 1.00 95.19 92 SER A O 1
ATOM 679 N N . PRO A 1 93 ? 15.719 4.100 -9.226 1.00 94.94 93 PRO A N 1
ATOM 680 C CA . PRO A 1 93 ? 16.144 2.735 -9.533 1.00 94.94 93 PRO A CA 1
ATOM 681 C C . PRO A 1 93 ? 16.392 1.903 -8.274 1.00 94.94 93 PRO A C 1
ATOM 683 O O . PRO A 1 93 ? 16.023 0.733 -8.229 1.00 94.94 93 PRO A O 1
ATOM 686 N N . LEU A 1 94 ? 16.941 2.509 -7.214 1.00 95.25 94 LEU A N 1
ATOM 687 C CA . LEU A 1 94 ? 17.157 1.821 -5.936 1.00 95.25 94 LEU A CA 1
ATOM 688 C C . LEU A 1 94 ? 15.841 1.365 -5.296 1.00 95.25 94 LEU A C 1
ATOM 690 O O . LEU A 1 94 ? 15.740 0.217 -4.875 1.00 95.25 94 LEU A O 1
ATOM 694 N N . ALA A 1 95 ? 14.832 2.239 -5.248 1.00 97.44 95 ALA A N 1
ATOM 695 C CA . ALA A 1 95 ? 13.527 1.901 -4.683 1.00 97.44 95 ALA A CA 1
ATOM 696 C C . ALA A 1 95 ? 12.797 0.856 -5.540 1.00 97.44 95 ALA A C 1
ATOM 698 O O . ALA A 1 95 ? 12.208 -0.075 -5.001 1.00 97.44 95 ALA A O 1
ATOM 699 N N . SER A 1 96 ? 12.905 0.967 -6.866 1.00 97.56 96 SER A N 1
ATOM 700 C CA . SER A 1 96 ? 12.278 0.043 -7.816 1.00 97.56 96 SER A CA 1
ATOM 701 C C . SER A 1 96 ? 12.865 -1.369 -7.738 1.00 97.56 96 SER A C 1
ATOM 703 O O . SER A 1 96 ? 12.121 -2.342 -7.639 1.00 97.56 96 SER A O 1
ATOM 705 N N . VAL A 1 97 ? 14.197 -1.497 -7.709 1.00 96.00 97 VAL A N 1
ATOM 706 C CA . VAL A 1 97 ? 14.868 -2.797 -7.533 1.00 96.00 97 VAL A CA 1
ATOM 707 C C . VAL A 1 97 ? 14.566 -3.378 -6.152 1.00 96.00 97 VAL A C 1
ATOM 709 O O . VAL A 1 97 ? 14.247 -4.560 -6.042 1.00 96.00 97 VAL A O 1
ATOM 712 N N . ALA A 1 98 ? 14.611 -2.555 -5.099 1.00 96.94 98 ALA A N 1
ATOM 713 C CA . ALA A 1 98 ? 14.289 -3.000 -3.747 1.00 96.94 98 ALA A CA 1
ATOM 714 C C . ALA A 1 98 ? 12.836 -3.491 -3.626 1.00 96.94 98 ALA A C 1
ATOM 716 O O . ALA A 1 98 ? 12.592 -4.494 -2.958 1.00 96.94 98 ALA A O 1
ATOM 717 N N . LEU A 1 99 ? 11.885 -2.828 -4.296 1.00 97.94 99 LEU A N 1
ATOM 718 C CA . LEU A 1 99 ? 10.493 -3.267 -4.385 1.00 97.94 99 LEU A CA 1
ATOM 719 C C . LEU A 1 99 ? 10.383 -4.637 -5.058 1.00 97.94 99 LEU A C 1
ATOM 721 O O . LEU A 1 99 ? 9.790 -5.542 -4.477 1.00 97.94 99 LEU A O 1
ATOM 725 N N . ALA A 1 100 ? 10.960 -4.794 -6.254 1.00 95.50 100 ALA A N 1
ATOM 726 C CA . ALA A 1 100 ? 10.932 -6.051 -7.003 1.00 95.50 100 ALA A CA 1
ATOM 727 C C . ALA A 1 100 ? 11.472 -7.214 -6.154 1.00 95.50 100 ALA A C 1
ATOM 729 O O . ALA A 1 100 ? 10.799 -8.226 -5.955 1.00 95.50 100 ALA A O 1
ATOM 730 N N . GLN A 1 101 ? 12.644 -7.026 -5.543 1.00 94.06 101 GLN A N 1
ATOM 731 C CA . GLN A 1 101 ? 13.239 -8.024 -4.656 1.00 94.06 101 GLN A CA 1
ATOM 732 C C . GLN A 1 101 ? 12.360 -8.323 -3.440 1.00 94.06 101 GLN A C 1
ATOM 734 O O . GLN A 1 101 ? 12.161 -9.490 -3.110 1.00 94.06 101 GLN A O 1
ATOM 739 N N . LEU A 1 102 ? 11.817 -7.293 -2.785 1.00 96.38 102 LEU A N 1
ATOM 740 C CA . LEU A 1 102 ? 10.939 -7.454 -1.629 1.00 96.38 102 LEU A CA 1
ATOM 741 C C . LEU A 1 102 ? 9.695 -8.278 -1.981 1.00 96.38 102 LEU A C 1
ATOM 743 O O . LEU A 1 102 ? 9.350 -9.196 -1.238 1.00 96.38 102 LEU A O 1
ATOM 747 N N . LEU A 1 103 ? 9.048 -8.000 -3.114 1.00 95.81 103 LEU A N 1
ATOM 748 C CA . LEU A 1 103 ? 7.872 -8.748 -3.557 1.00 95.81 103 LEU A CA 1
ATOM 749 C C . LEU A 1 103 ? 8.215 -10.215 -3.851 1.00 95.81 103 LEU A C 1
ATOM 751 O O . LEU A 1 103 ? 7.497 -11.103 -3.390 1.00 95.81 103 LEU A O 1
ATOM 755 N N . ARG A 1 104 ? 9.346 -10.490 -4.517 1.00 91.00 104 ARG A N 1
ATOM 756 C CA . ARG A 1 104 ? 9.811 -11.868 -4.760 1.00 91.00 104 ARG A CA 1
ATOM 757 C C . ARG A 1 104 ? 10.060 -12.631 -3.462 1.00 91.00 104 ARG A C 1
ATOM 759 O O . ARG A 1 104 ? 9.593 -13.754 -3.323 1.00 91.00 104 ARG A O 1
ATOM 766 N N . VAL A 1 105 ? 10.760 -12.041 -2.493 1.00 90.44 105 VAL A N 1
ATOM 767 C CA . VAL A 1 105 ? 11.161 -12.775 -1.277 1.00 90.44 105 VAL A CA 1
ATOM 768 C C . VAL A 1 105 ? 10.065 -12.873 -0.219 1.00 90.44 105 VAL A C 1
ATOM 770 O O . VAL A 1 105 ? 10.135 -13.762 0.622 1.00 90.44 105 VAL A O 1
ATOM 773 N N . SER A 1 106 ? 9.087 -11.960 -0.210 1.00 93.19 106 SER A N 1
ATOM 774 C CA . SER A 1 106 ? 8.116 -11.844 0.890 1.00 93.19 106 SER A CA 1
ATOM 775 C C . SER A 1 106 ? 6.721 -12.393 0.595 1.00 93.19 106 SER A C 1
ATOM 777 O O . SER A 1 106 ? 5.931 -12.551 1.534 1.00 93.19 106 SER A O 1
ATOM 779 N N . HIS A 1 107 ? 6.406 -12.705 -0.668 1.00 86.19 107 HIS A N 1
ATOM 780 C CA . HIS A 1 107 ? 5.065 -13.163 -1.040 1.00 86.19 107 H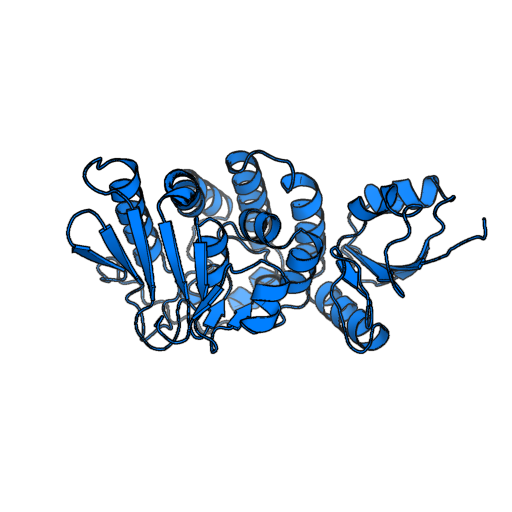IS A CA 1
ATOM 781 C C . HIS A 1 107 ? 4.661 -14.461 -0.320 1.00 86.19 107 HIS A C 1
ATOM 783 O O . HIS A 1 107 ? 3.555 -14.523 0.217 1.00 86.19 107 HIS A O 1
ATOM 789 N N . ASP A 1 108 ? 5.591 -15.409 -0.173 1.00 89.12 108 ASP A N 1
ATOM 790 C CA . ASP A 1 108 ? 5.362 -16.691 0.514 1.00 89.12 108 ASP A CA 1
ATOM 791 C C . ASP A 1 108 ? 5.675 -16.673 2.017 1.00 89.12 108 ASP A C 1
ATOM 793 O O . ASP A 1 108 ? 5.424 -17.648 2.733 1.00 89.12 108 ASP A O 1
ATOM 797 N N . LEU A 1 109 ? 6.228 -15.575 2.540 1.00 96.44 109 LEU A N 1
ATOM 798 C CA . LEU A 1 109 ? 6.556 -15.498 3.961 1.00 96.44 109 LEU A CA 1
ATOM 799 C C . LEU A 1 109 ? 5.287 -15.401 4.822 1.00 96.44 109 LEU A C 1
ATOM 801 O O . LEU A 1 109 ? 4.299 -14.771 4.426 1.00 96.44 109 LEU A O 1
ATOM 805 N N . PRO A 1 110 ? 5.314 -15.923 6.063 1.00 97.44 110 PRO A N 1
ATOM 806 C CA . PRO A 1 110 ? 4.323 -15.572 7.071 1.00 97.44 110 PRO A CA 1
ATOM 807 C C . PRO A 1 110 ? 4.203 -14.049 7.209 1.00 97.44 110 PRO A C 1
ATOM 809 O O . PRO A 1 110 ? 5.216 -13.349 7.229 1.00 97.44 110 PRO A O 1
ATOM 812 N N . ILE A 1 111 ? 2.981 -13.529 7.366 1.00 96.56 111 ILE A N 1
ATOM 813 C CA . ILE A 1 111 ? 2.705 -12.079 7.319 1.00 96.56 111 ILE A CA 1
ATOM 814 C C . ILE A 1 111 ? 3.590 -11.272 8.278 1.00 96.56 111 ILE A C 1
ATOM 816 O O . ILE A 1 111 ? 4.117 -10.236 7.887 1.00 96.56 111 ILE A O 1
ATOM 820 N N . GLY A 1 112 ? 3.834 -11.760 9.498 1.00 96.19 112 GLY A N 1
ATOM 821 C CA . GLY A 1 112 ? 4.742 -11.089 10.436 1.00 96.19 112 GLY A CA 1
ATOM 822 C C . GLY A 1 112 ? 6.174 -10.947 9.901 1.00 96.19 112 GLY A C 1
ATOM 823 O O . GLY A 1 112 ? 6.778 -9.887 10.037 1.00 96.19 112 GLY A O 1
ATOM 824 N N . GLN A 1 113 ? 6.704 -11.977 9.236 1.00 97.81 113 GLN A N 1
ATOM 825 C CA . GLN A 1 113 ? 8.038 -11.937 8.627 1.00 97.81 113 GLN A CA 1
ATOM 826 C C . GLN A 1 113 ? 8.063 -11.044 7.380 1.00 97.81 113 GLN A C 1
ATOM 828 O O . GLN A 1 113 ? 9.008 -10.278 7.199 1.00 97.81 113 GLN A O 1
ATOM 833 N N . ALA A 1 114 ? 7.008 -11.085 6.562 1.00 98.19 114 ALA A N 1
ATOM 834 C CA . ALA A 1 114 ? 6.860 -10.206 5.405 1.00 98.19 114 ALA A CA 1
ATOM 835 C C . ALA A 1 114 ? 6.813 -8.721 5.819 1.00 98.19 114 ALA A C 1
ATOM 837 O O . ALA A 1 114 ? 7.509 -7.895 5.235 1.00 98.19 114 ALA A O 1
ATOM 838 N N . LEU A 1 115 ? 6.083 -8.388 6.891 1.00 98.00 115 LEU A N 1
ATOM 839 C CA . LEU A 1 115 ? 6.030 -7.032 7.453 1.00 98.00 115 LEU A CA 1
ATOM 840 C C . LEU A 1 115 ? 7.382 -6.568 8.010 1.00 98.00 115 LEU A C 1
ATOM 842 O O . LEU A 1 115 ? 7.728 -5.390 7.898 1.00 98.00 115 LEU A O 1
ATOM 846 N N . HIS A 1 116 ? 8.171 -7.478 8.590 1.00 97.62 116 HIS A N 1
ATOM 847 C CA . HIS A 1 116 ? 9.539 -7.168 9.006 1.00 97.62 116 HIS A CA 1
ATOM 848 C C . HIS A 1 116 ? 10.428 -6.854 7.797 1.00 97.62 116 HIS A C 1
ATOM 850 O O . HIS A 1 116 ? 11.146 -5.855 7.828 1.00 97.62 116 HIS A O 1
ATOM 856 N N . ALA A 1 117 ? 10.361 -7.669 6.738 1.00 98.12 117 ALA A N 1
ATOM 857 C CA . ALA A 1 117 ? 11.113 -7.444 5.504 1.00 98.12 117 ALA A CA 1
ATOM 858 C C . ALA A 1 117 ? 10.744 -6.099 4.859 1.00 98.12 117 ALA A C 1
ATOM 860 O O . ALA A 1 117 ? 11.634 -5.314 4.542 1.00 98.12 117 ALA A O 1
ATOM 861 N N . GLU A 1 118 ? 9.450 -5.782 4.763 1.00 98.50 118 GLU A N 1
ATOM 862 C CA . GLU A 1 118 ? 8.981 -4.487 4.260 1.00 98.50 118 GLU A CA 1
ATOM 863 C C . GLU A 1 118 ? 9.522 -3.326 5.101 1.00 98.50 118 GLU A C 1
ATOM 865 O O . GLU A 1 118 ? 10.083 -2.369 4.568 1.00 98.50 118 GLU A O 1
ATOM 870 N N . SER A 1 119 ? 9.399 -3.416 6.427 1.00 98.00 119 SER A N 1
ATOM 871 C CA . SER A 1 119 ? 9.852 -2.367 7.341 1.00 98.00 119 SER A CA 1
ATOM 872 C C . SER A 1 119 ? 11.365 -2.137 7.261 1.00 98.00 119 SER A C 1
ATOM 874 O O . SER A 1 119 ? 11.812 -0.989 7.290 1.00 98.00 119 SER A O 1
ATOM 876 N N . LEU A 1 120 ? 12.160 -3.204 7.129 1.00 97.94 120 LEU A N 1
ATOM 877 C CA . LEU A 1 120 ? 13.612 -3.114 6.948 1.00 97.94 120 LEU A CA 1
ATOM 878 C C . LEU A 1 120 ? 13.977 -2.468 5.607 1.00 97.94 120 LEU A C 1
ATOM 880 O O . LEU A 1 120 ? 14.792 -1.545 5.587 1.00 97.94 120 LEU A O 1
ATOM 884 N N . THR A 1 121 ? 13.348 -2.893 4.508 1.00 98.19 121 THR A N 1
ATOM 885 C CA . THR A 1 121 ? 13.560 -2.296 3.180 1.00 98.19 121 THR A CA 1
ATOM 886 C C . THR A 1 121 ? 13.182 -0.817 3.171 1.00 98.19 121 THR A C 1
ATOM 888 O O . THR A 1 121 ? 13.960 0.022 2.715 1.00 98.19 121 THR A O 1
ATOM 891 N N . TYR A 1 122 ? 12.030 -0.468 3.747 1.00 97.56 122 TYR A N 1
ATOM 892 C CA . TYR A 1 122 ? 11.585 0.916 3.881 1.00 97.56 122 TYR A CA 1
ATOM 893 C C . TYR A 1 122 ? 12.567 1.759 4.708 1.00 97.56 122 TYR A C 1
ATOM 895 O O . TYR A 1 122 ? 12.912 2.876 4.326 1.00 97.56 122 TYR A O 1
ATOM 903 N N . ALA A 1 123 ? 13.045 1.239 5.843 1.00 96.88 123 ALA A N 1
ATOM 904 C CA . ALA A 1 123 ? 14.027 1.927 6.678 1.00 96.88 123 ALA A CA 1
ATOM 905 C C . ALA A 1 123 ? 15.360 2.138 5.945 1.00 96.88 123 ALA A C 1
ATOM 907 O O . ALA A 1 123 ? 15.932 3.223 6.012 1.00 96.88 123 ALA A O 1
ATOM 908 N N . MET A 1 124 ? 15.835 1.141 5.200 1.00 96.50 124 MET A N 1
ATOM 909 C CA . MET A 1 124 ? 17.043 1.272 4.387 1.00 96.50 124 MET A CA 1
ATOM 910 C C . MET A 1 124 ? 16.896 2.381 3.334 1.00 96.50 124 MET A C 1
ATOM 912 O O . MET A 1 124 ? 17.793 3.204 3.181 1.00 96.50 124 MET A O 1
ATOM 916 N N . LEU A 1 125 ? 15.762 2.449 2.635 1.00 97.38 125 LEU A N 1
ATOM 917 C CA . LEU A 1 125 ? 15.549 3.430 1.565 1.00 97.38 125 LEU A CA 1
ATOM 918 C C . LEU A 1 125 ? 15.450 4.880 2.058 1.00 97.38 125 LEU A C 1
ATOM 920 O O . LEU A 1 125 ? 15.749 5.799 1.294 1.00 97.38 125 LEU A O 1
ATOM 924 N N . GLN A 1 126 ? 15.131 5.102 3.336 1.00 96.31 126 GLN A N 1
ATOM 925 C CA . GLN A 1 126 ? 15.145 6.442 3.931 1.00 96.31 126 GLN A CA 1
ATOM 926 C C . GLN A 1 126 ? 16.540 7.084 3.966 1.00 96.31 126 GLN A C 1
ATOM 928 O O . GLN A 1 126 ? 16.642 8.285 4.190 1.00 96.31 126 GLN A O 1
ATOM 933 N N . THR A 1 127 ? 17.625 6.339 3.746 1.00 94.62 127 THR A N 1
ATOM 934 C CA . THR A 1 127 ? 18.973 6.923 3.610 1.00 94.62 127 THR A CA 1
ATOM 935 C C . THR A 1 127 ? 19.393 7.136 2.156 1.00 94.62 127 THR A C 1
ATOM 937 O O . THR A 1 127 ? 20.491 7.633 1.910 1.00 94.62 127 THR A O 1
ATOM 940 N N . SER A 1 128 ? 18.541 6.784 1.186 1.00 94.38 128 SER A N 1
ATOM 941 C CA . SER A 1 128 ? 18.837 6.962 -0.235 1.00 94.38 128 SER A CA 1
ATOM 942 C C . SER A 1 128 ? 18.876 8.440 -0.628 1.00 94.38 128 SER A C 1
ATOM 944 O O . SER A 1 128 ? 18.110 9.256 -0.113 1.00 94.38 128 SER A O 1
ATOM 946 N N . GLU A 1 129 ? 19.732 8.780 -1.595 1.00 93.94 129 GLU A N 1
ATOM 947 C CA . GLU A 1 129 ? 19.828 10.141 -2.137 1.00 93.94 129 GLU A CA 1
ATOM 948 C C . GLU A 1 129 ? 18.466 10.642 -2.631 1.00 93.94 129 GLU A C 1
ATOM 950 O O . GLU A 1 129 ? 18.044 11.733 -2.266 1.00 93.94 129 GLU A O 1
ATOM 955 N N . ARG A 1 130 ? 17.727 9.806 -3.374 1.00 94.50 130 ARG A N 1
ATOM 956 C CA . ARG A 1 130 ? 16.408 10.155 -3.917 1.00 94.50 130 ARG A CA 1
ATOM 957 C C . ARG A 1 130 ? 15.429 10.610 -2.835 1.00 94.50 130 ARG A C 1
ATOM 959 O O . ARG A 1 130 ? 14.759 11.630 -3.027 1.00 94.50 130 ARG A O 1
ATOM 966 N N . PHE A 1 131 ? 15.356 9.866 -1.730 1.00 95.38 131 PHE A N 1
ATOM 967 C CA . PHE A 1 131 ? 14.489 10.206 -0.607 1.00 95.38 131 PHE A CA 1
ATOM 968 C C . PHE A 1 131 ? 14.967 11.463 0.113 1.00 95.38 131 PHE A C 1
ATOM 970 O O . PHE A 1 131 ? 14.158 12.337 0.405 1.00 95.38 131 PHE A O 1
ATOM 977 N N . GLN A 1 132 ? 16.273 11.606 0.342 1.00 95.38 132 GLN A N 1
ATOM 978 C CA . GLN A 1 132 ? 16.837 12.794 0.986 1.00 95.38 132 GLN A CA 1
ATOM 979 C C . GLN A 1 132 ? 16.612 14.066 0.152 1.00 95.38 132 GLN A C 1
ATOM 981 O O . GLN A 1 132 ? 16.229 15.099 0.699 1.00 95.38 132 GLN A O 1
ATOM 986 N N . THR A 1 133 ? 16.758 13.993 -1.175 1.00 94.88 133 THR A N 1
ATOM 987 C CA . THR A 1 133 ? 16.445 15.100 -2.092 1.00 94.88 133 THR A CA 1
ATOM 988 C C . THR A 1 133 ? 14.962 15.458 -2.054 1.00 94.88 133 THR A C 1
ATOM 990 O O . THR A 1 133 ? 14.624 16.637 -1.973 1.00 94.88 133 THR A O 1
ATOM 993 N N . TRP A 1 134 ? 14.070 14.462 -2.090 1.00 94.31 134 TRP A N 1
ATOM 994 C CA . TRP A 1 134 ? 12.630 14.699 -1.963 1.00 94.31 134 TRP A CA 1
ATOM 995 C C . TRP A 1 134 ? 12.282 15.344 -0.613 1.00 94.31 134 TRP A C 1
ATOM 997 O O . TRP A 1 134 ? 11.563 16.340 -0.571 1.00 94.31 134 TRP A O 1
ATOM 1007 N N . LEU A 1 135 ? 12.854 14.828 0.477 1.00 93.06 135 LEU A N 1
ATOM 1008 C CA . LEU A 1 135 ? 12.620 15.302 1.837 1.00 93.06 135 LEU A CA 1
ATOM 1009 C C . LEU A 1 135 ? 13.102 16.744 2.044 1.00 93.06 135 LEU A C 1
ATOM 1011 O O . LEU A 1 135 ? 12.456 17.498 2.767 1.00 93.06 135 LEU A O 1
ATOM 1015 N N . ALA A 1 136 ? 14.218 17.130 1.420 1.00 92.50 136 ALA A N 1
ATOM 1016 C CA . ALA A 1 136 ? 14.755 18.489 1.475 1.00 92.50 136 ALA A CA 1
ATOM 1017 C C . ALA A 1 136 ? 13.973 19.486 0.600 1.00 92.50 136 ALA A C 1
ATOM 1019 O O . ALA A 1 136 ? 14.000 20.683 0.870 1.00 92.50 136 ALA A O 1
ATOM 1020 N N . GLY A 1 137 ? 13.299 19.002 -0.449 1.00 89.50 137 GLY A N 1
ATOM 1021 C CA . GLY A 1 137 ? 12.542 19.823 -1.397 1.00 89.50 137 GLY A CA 1
ATOM 1022 C C . GLY A 1 137 ? 11.081 20.080 -1.017 1.00 89.50 137 GLY A C 1
ATOM 1023 O O . GLY A 1 137 ? 10.382 20.746 -1.778 1.00 89.50 137 GLY A O 1
ATOM 1024 N N . ARG A 1 138 ? 10.596 19.542 0.108 1.00 85.25 138 ARG A N 1
ATOM 1025 C CA . ARG A 1 138 ? 9.204 19.717 0.552 1.00 85.25 138 ARG A CA 1
ATOM 1026 C C . ARG A 1 138 ? 9.032 20.986 1.391 1.00 85.25 138 ARG A C 1
ATOM 1028 O O . ARG A 1 138 ? 9.877 21.303 2.229 1.00 85.25 138 ARG A O 1
ATOM 1035 N N . ASP A 1 139 ? 7.884 21.637 1.243 1.00 74.31 139 ASP A N 1
ATOM 1036 C CA . ASP A 1 139 ? 7.439 22.659 2.188 1.00 74.31 139 ASP A CA 1
ATOM 1037 C C . ASP A 1 139 ? 7.028 21.973 3.492 1.00 74.31 139 ASP A C 1
ATOM 1039 O O . ASP A 1 139 ? 6.044 21.237 3.533 1.00 74.31 139 ASP A O 1
ATOM 1043 N N . ASN A 1 140 ? 7.804 22.173 4.557 1.00 67.88 140 ASN A N 1
ATOM 1044 C CA . ASN A 1 140 ? 7.542 21.520 5.832 1.00 67.88 140 ASN A CA 1
ATOM 1045 C C . ASN A 1 140 ? 6.704 22.422 6.746 1.00 67.88 140 ASN A C 1
ATOM 1047 O O . ASN A 1 140 ? 7.249 23.254 7.471 1.00 67.88 140 ASN A O 1
ATOM 1051 N N . ASN A 1 141 ? 5.384 22.231 6.736 1.00 65.06 141 ASN A N 1
ATOM 1052 C CA . ASN A 1 141 ? 4.464 22.836 7.701 1.00 65.06 141 ASN A CA 1
ATOM 1053 C C . ASN A 1 141 ? 3.967 21.776 8.689 1.00 65.06 141 ASN A C 1
ATOM 1055 O O . ASN A 1 141 ? 2.768 21.547 8.832 1.00 65.06 141 ASN A O 1
ATOM 1059 N N . THR A 1 142 ? 4.900 21.131 9.395 1.00 62.94 142 THR A N 1
ATOM 1060 C CA . THR A 1 142 ? 4.570 20.180 10.461 1.00 62.94 142 THR A CA 1
ATOM 1061 C C . THR A 1 142 ? 3.670 20.824 11.511 1.00 62.94 142 THR A C 1
ATOM 1063 O O . THR A 1 142 ? 4.104 21.652 12.315 1.00 62.94 142 THR A O 1
ATOM 1066 N N . HIS A 1 143 ? 2.411 20.400 11.530 1.00 63.62 143 HIS A N 1
ATOM 1067 C CA . HIS A 1 143 ? 1.514 20.566 12.661 1.00 63.62 143 HIS A CA 1
ATOM 1068 C C . HIS A 1 143 ? 1.393 19.225 13.366 1.00 63.62 143 HIS A C 1
ATOM 1070 O O . HIS A 1 143 ? 0.707 18.318 12.904 1.00 63.62 143 HIS A O 1
ATOM 1076 N N . PHE A 1 144 ? 2.121 19.109 14.473 1.00 67.12 144 PHE A N 1
ATOM 1077 C CA . PHE A 1 144 ? 2.003 17.989 15.387 1.00 67.12 144 PHE A CA 1
ATOM 1078 C C . PHE A 1 144 ? 1.060 18.399 16.514 1.00 67.12 144 PHE A C 1
ATOM 1080 O O . PHE A 1 144 ? 1.426 19.220 17.356 1.00 67.12 144 PHE A O 1
ATOM 1087 N N . ASP A 1 145 ? -0.145 17.841 16.506 1.00 75.94 145 ASP A N 1
ATOM 1088 C CA . ASP A 1 145 ? -1.070 17.920 17.630 1.00 75.94 145 ASP A CA 1
ATOM 1089 C C . ASP A 1 145 ? -1.240 16.509 18.219 1.00 75.94 145 ASP A C 1
ATOM 1091 O O . ASP A 1 145 ? -1.936 15.675 17.635 1.00 75.94 145 ASP A O 1
ATOM 1095 N N . PRO A 1 146 ? -0.572 16.194 19.343 1.00 66.81 146 PRO A N 1
ATOM 1096 C CA . PRO A 1 146 ? -0.684 14.883 19.973 1.00 66.81 146 PRO A CA 1
ATOM 1097 C C . PRO A 1 146 ? -2.076 14.624 20.568 1.00 66.81 146 PRO A C 1
ATOM 1099 O O . PRO A 1 146 ? -2.389 13.471 20.861 1.00 66.81 146 PRO A O 1
ATOM 1102 N N . GLU A 1 147 ? -2.899 15.662 20.747 1.00 77.19 147 GLU A N 1
ATOM 1103 C CA . GLU A 1 147 ? -4.275 15.561 21.246 1.00 77.19 147 GLU A CA 1
ATOM 1104 C C . GLU A 1 147 ? -5.317 15.628 20.112 1.00 77.19 147 GLU A C 1
ATOM 1106 O O . GLU A 1 147 ? -6.526 15.698 20.364 1.00 77.19 147 GLU A O 1
ATOM 1111 N N . GLU A 1 148 ? -4.873 15.561 18.850 1.00 89.44 148 GLU A N 1
ATOM 1112 C CA . GLU A 1 148 ? -5.767 15.518 17.696 1.00 89.44 148 GLU A CA 1
ATOM 1113 C C . GLU A 1 148 ? -6.708 14.311 17.801 1.00 89.44 148 GLU A C 1
ATOM 1115 O O . GLU A 1 148 ? -6.282 13.162 17.924 1.00 89.44 148 GLU A O 1
ATOM 1120 N N . HIS A 1 149 ? -8.013 14.554 17.694 1.00 92.44 149 HIS A N 1
ATOM 1121 C CA . HIS A 1 149 ? -9.028 13.500 17.662 1.00 92.44 149 HIS A CA 1
ATOM 1122 C C . HIS A 1 149 ? -9.133 12.936 16.240 1.00 92.44 149 HIS A C 1
ATOM 1124 O O . HIS A 1 149 ? -10.085 13.201 15.507 1.00 92.44 149 HIS A O 1
ATOM 1130 N N . ALA A 1 150 ? -8.094 12.209 15.835 1.00 96.19 150 ALA A N 1
ATOM 1131 C CA . ALA A 1 150 ? -7.890 11.736 14.473 1.00 96.19 150 ALA A CA 1
ATOM 1132 C C . ALA A 1 150 ? -8.703 10.480 14.112 1.00 96.19 150 ALA A C 1
ATOM 1134 O O . ALA A 1 150 ? -8.814 10.147 12.930 1.00 96.19 150 ALA A O 1
ATOM 1135 N N . VAL A 1 151 ? -9.270 9.787 15.100 1.00 98.25 151 VAL A N 1
ATOM 1136 C CA . VAL A 1 151 ? -10.160 8.633 14.938 1.00 98.25 151 VAL A CA 1
ATOM 1137 C C . VAL A 1 151 ? -11.378 8.803 15.842 1.00 98.25 151 VAL A C 1
ATOM 1139 O O . VAL A 1 151 ? -11.240 9.093 17.029 1.00 98.25 151 VAL A O 1
ATOM 1142 N N . ALA A 1 152 ? -12.572 8.578 15.295 1.00 98.38 152 ALA A N 1
ATOM 1143 C CA . ALA A 1 152 ? -13.811 8.508 16.068 1.00 98.38 152 ALA A CA 1
ATOM 1144 C C . ALA A 1 152 ? -14.308 7.059 16.163 1.00 98.38 152 ALA A C 1
ATOM 1146 O O . ALA A 1 152 ? -14.212 6.301 15.196 1.00 98.38 152 ALA A O 1
ATOM 1147 N N . LEU A 1 153 ? -14.841 6.686 17.330 1.00 98.56 153 LEU A N 1
ATOM 1148 C CA . LEU A 1 153 ? -15.361 5.351 17.623 1.00 98.56 153 LEU A CA 1
ATOM 1149 C C . LEU A 1 153 ? -16.844 5.432 17.990 1.00 98.56 153 LEU A C 1
ATOM 1151 O O . LEU A 1 153 ? -17.220 6.241 18.836 1.00 98.56 153 LEU A O 1
ATOM 1155 N N . ASP A 1 154 ? -17.660 4.568 17.391 1.00 98.44 154 ASP A N 1
ATOM 1156 C CA . ASP A 1 154 ? -19.084 4.416 17.707 1.00 98.44 154 ASP A CA 1
ATOM 1157 C C . ASP A 1 154 ? -19.444 2.930 17.816 1.00 98.44 154 ASP A C 1
ATOM 1159 O O . ASP A 1 154 ? -19.234 2.167 16.874 1.00 98.44 154 ASP A O 1
ATOM 1163 N N . LEU A 1 155 ? -19.952 2.501 18.973 1.00 98.12 155 LEU A N 1
ATOM 1164 C CA . LEU A 1 155 ? -20.323 1.108 19.230 1.00 98.12 155 LEU A CA 1
ATOM 1165 C C . LEU A 1 155 ? -21.847 0.971 19.231 1.00 98.12 155 LEU A C 1
ATOM 1167 O O . LEU A 1 155 ? -22.520 1.386 20.176 1.00 98.12 155 LEU A O 1
ATOM 1171 N N . ALA A 1 156 ? -22.379 0.328 18.193 1.00 97.50 156 ALA A N 1
ATOM 1172 C CA . ALA A 1 156 ? -23.800 0.033 18.060 1.00 97.50 156 ALA A CA 1
ATOM 1173 C C . ALA A 1 156 ? -24.035 -1.477 18.204 1.00 97.50 156 ALA A C 1
ATOM 1175 O O . ALA A 1 156 ? -23.765 -2.265 17.295 1.00 97.50 156 ALA A O 1
ATOM 1176 N N . GLY A 1 157 ? -24.538 -1.898 19.368 1.00 96.44 157 GLY A N 1
ATOM 1177 C CA . GLY A 1 157 ? -24.631 -3.321 19.699 1.00 96.44 157 GLY A CA 1
ATOM 1178 C C . GLY A 1 157 ? -23.233 -3.927 19.842 1.00 96.44 157 GLY A C 1
ATOM 1179 O O . GLY A 1 157 ? -22.482 -3.501 20.712 1.00 96.44 157 GLY A O 1
ATOM 1180 N N . SER A 1 158 ? -22.891 -4.899 18.992 1.00 96.88 158 SER A N 1
ATOM 1181 C CA . SER A 1 158 ? -21.575 -5.560 18.951 1.00 96.88 158 SER A CA 1
ATOM 1182 C C . SER A 1 158 ? -20.696 -5.132 17.764 1.00 96.88 158 SER A C 1
ATOM 1184 O O . SER A 1 158 ? -19.626 -5.705 17.552 1.00 96.88 158 SER A O 1
ATOM 1186 N N . LEU A 1 159 ? -21.126 -4.136 16.976 1.00 98.44 159 LEU A N 1
ATOM 1187 C CA . LEU A 1 159 ? -20.378 -3.613 15.831 1.00 98.44 159 LEU A CA 1
ATOM 1188 C C . LEU A 1 159 ? -19.716 -2.278 16.185 1.00 98.44 159 LEU A C 1
ATOM 1190 O O . LEU A 1 159 ? -20.407 -1.299 16.470 1.00 98.44 159 LEU A O 1
ATOM 1194 N N . LEU A 1 160 ? -18.384 -2.234 16.118 1.00 98.75 160 LEU A N 1
ATOM 1195 C CA . LEU A 1 160 ? -17.600 -1.014 16.310 1.00 98.75 160 LEU A CA 1
ATOM 1196 C C . LEU A 1 160 ? -17.372 -0.299 14.972 1.00 98.75 160 LEU A C 1
ATOM 1198 O O . LEU A 1 160 ? -16.672 -0.810 14.101 1.00 98.75 160 LEU A O 1
ATOM 1202 N N . THR A 1 161 ? -17.896 0.907 14.809 1.00 98.81 161 THR A N 1
ATOM 1203 C CA . THR A 1 161 ? -17.541 1.781 13.688 1.00 98.81 161 THR A CA 1
ATOM 1204 C C . THR A 1 161 ? -16.308 2.601 14.054 1.00 98.81 161 THR A C 1
ATOM 1206 O O . THR A 1 161 ? -16.299 3.310 15.059 1.00 98.81 161 THR A O 1
ATOM 1209 N N . ILE A 1 162 ? -15.268 2.503 13.231 1.00 98.81 162 ILE A N 1
ATOM 1210 C CA . ILE A 1 162 ? -14.001 3.225 13.339 1.00 98.81 162 ILE A CA 1
ATOM 1211 C C . ILE A 1 162 ? -13.954 4.218 12.177 1.00 98.81 162 ILE A C 1
ATOM 1213 O O . ILE A 1 162 ? -13.935 3.814 11.018 1.00 98.81 162 ILE A O 1
ATOM 1217 N N . THR A 1 163 ? -13.938 5.515 12.472 1.00 98.81 163 THR A N 1
ATOM 1218 C CA . THR A 1 163 ? -13.933 6.573 11.450 1.00 98.81 163 THR A CA 1
ATOM 1219 C C . THR A 1 163 ? -12.593 7.294 11.433 1.00 98.81 163 THR A C 1
ATOM 1221 O O . THR A 1 163 ? -12.184 7.840 12.457 1.00 98.81 163 THR A O 1
ATOM 1224 N N . LEU A 1 164 ? -11.924 7.347 10.277 1.00 98.75 164 LEU A N 1
ATOM 1225 C CA . LEU A 1 164 ? -10.773 8.227 10.059 1.00 98.75 164 LEU A CA 1
ATOM 1226 C C . LEU A 1 164 ? -11.264 9.682 10.048 1.00 98.75 164 LEU A C 1
ATOM 1228 O O . LEU A 1 164 ? -12.027 10.070 9.168 1.00 98.75 164 LEU A O 1
ATOM 1232 N N . GLN A 1 165 ? -10.849 10.486 11.026 1.00 97.50 165 GLN A N 1
ATOM 1233 C CA . GLN A 1 165 ? -11.469 11.771 11.368 1.00 97.50 165 GLN A CA 1
ATOM 1234 C C . GLN A 1 165 ? -10.522 12.959 11.118 1.00 97.50 165 GLN A C 1
ATOM 1236 O O . GLN A 1 165 ? -10.420 13.879 11.924 1.00 97.50 165 GLN A O 1
ATOM 1241 N N . ARG A 1 166 ? -9.830 12.983 9.970 1.00 96.56 166 ARG A N 1
ATOM 1242 C CA . ARG A 1 166 ? -9.002 14.132 9.541 1.00 96.56 166 ARG A CA 1
ATOM 1243 C C . ARG A 1 166 ? -9.411 14.648 8.151 1.00 96.56 166 ARG A C 1
ATOM 1245 O O . ARG A 1 166 ? -8.552 14.785 7.272 1.00 96.56 166 ARG A O 1
ATOM 1252 N N . PRO A 1 167 ? -10.696 14.981 7.907 1.00 96.50 167 PRO A N 1
ATOM 1253 C CA . PRO A 1 167 ? -11.188 15.308 6.564 1.00 96.50 167 PRO A CA 1
ATOM 1254 C C . PRO A 1 167 ? -10.480 16.521 5.941 1.00 96.50 167 PRO A C 1
ATOM 1256 O O . PRO A 1 167 ? -10.205 16.528 4.743 1.00 96.50 167 PRO A O 1
ATOM 1259 N N . ALA A 1 168 ? -10.088 17.513 6.752 1.00 94.38 168 ALA A N 1
ATOM 1260 C CA . ALA A 1 168 ? -9.329 18.685 6.299 1.00 94.38 168 ALA A CA 1
ATOM 1261 C C . ALA A 1 168 ? -7.941 18.332 5.724 1.00 94.38 168 ALA A C 1
ATOM 1263 O O . ALA A 1 168 ? -7.380 19.087 4.933 1.00 94.38 168 ALA A O 1
ATOM 1264 N N . ARG A 1 169 ? -7.398 17.169 6.097 1.00 94.88 169 ARG A N 1
ATOM 1265 C CA . ARG A 1 169 ? -6.125 16.613 5.618 1.00 94.88 169 ARG A CA 1
ATOM 1266 C C . ARG A 1 169 ? -6.344 15.395 4.717 1.00 94.88 169 ARG A C 1
ATOM 1268 O O . ARG A 1 169 ? -5.419 14.613 4.518 1.00 94.88 169 ARG A O 1
ATOM 1275 N N . ARG A 1 170 ? -7.563 15.218 4.181 1.00 96.88 170 ARG A N 1
ATOM 1276 C CA . ARG A 1 170 ? -7.978 14.044 3.388 1.00 96.88 170 ARG A CA 1
ATOM 1277 C C . ARG A 1 170 ? -7.668 12.719 4.097 1.00 96.88 170 ARG A C 1
ATOM 1279 O O . ARG A 1 170 ? -7.222 11.764 3.469 1.00 96.88 170 ARG A O 1
ATOM 1286 N N . ASN A 1 171 ? -7.848 12.698 5.418 1.00 98.00 171 ASN A N 1
ATOM 1287 C CA . ASN A 1 171 ? -7.584 11.547 6.277 1.00 98.00 171 ASN A CA 1
ATOM 1288 C C . ASN A 1 171 ? -6.166 10.978 6.129 1.00 98.00 171 ASN A C 1
ATOM 1290 O O . ASN A 1 171 ? -5.981 9.768 6.205 1.00 98.00 171 ASN A O 1
ATOM 1294 N N . ALA A 1 172 ? -5.163 11.833 5.900 1.00 96.94 172 ALA A N 1
ATOM 1295 C CA . ALA A 1 172 ? -3.775 11.391 5.921 1.00 96.94 172 ALA A CA 1
ATOM 1296 C C . ALA A 1 172 ? -3.438 10.733 7.276 1.00 96.94 172 ALA A C 1
ATOM 1298 O O . ALA A 1 172 ? -3.862 11.207 8.333 1.00 96.94 172 ALA A O 1
ATOM 1299 N N . LEU A 1 173 ? -2.691 9.636 7.250 1.00 95.94 173 LEU A N 1
ATOM 1300 C CA . LEU A 1 173 ? -2.309 8.843 8.409 1.00 95.94 173 LEU A CA 1
ATOM 1301 C C . LEU A 1 173 ? -1.075 9.463 9.072 1.00 95.94 173 LEU A C 1
ATOM 1303 O O . LEU A 1 173 ? 0.045 9.283 8.593 1.00 95.94 173 LEU A O 1
ATOM 1307 N N . ASN A 1 174 ? -1.293 10.184 10.169 1.00 93.94 174 ASN A N 1
ATOM 1308 C CA . ASN A 1 174 ? -0.236 10.696 11.041 1.00 93.94 174 ASN A CA 1
ATOM 1309 C C . ASN A 1 174 ? -0.024 9.787 12.269 1.00 93.94 174 ASN A C 1
ATOM 1311 O O . ASN A 1 174 ? -0.727 8.786 12.451 1.00 93.94 174 ASN A O 1
ATOM 1315 N N . VAL A 1 175 ? 0.924 10.138 13.139 1.00 91.75 175 VAL A N 1
ATOM 1316 C CA . VAL A 1 175 ? 1.231 9.421 14.383 1.00 91.75 175 VAL A CA 1
ATOM 1317 C C . VAL A 1 175 ? -0.002 9.306 15.278 1.00 91.75 175 VAL A C 1
ATOM 1319 O O . VAL A 1 175 ? -0.277 8.207 15.761 1.00 91.75 175 VAL A O 1
ATOM 1322 N N . ALA A 1 176 ? -0.763 10.391 15.465 1.00 93.38 176 ALA A N 1
ATOM 1323 C CA . ALA A 1 176 ? -1.956 10.396 16.316 1.00 93.38 176 ALA A CA 1
ATOM 1324 C C . ALA A 1 176 ? -3.027 9.420 15.800 1.00 93.38 176 ALA A C 1
ATOM 1326 O O . ALA A 1 176 ? -3.504 8.566 16.549 1.00 93.38 176 ALA A O 1
ATOM 1327 N N . MET A 1 177 ? -3.340 9.473 14.501 1.00 95.94 177 MET A N 1
ATOM 1328 C CA . MET A 1 177 ? -4.281 8.550 13.866 1.00 95.94 177 MET A CA 1
ATOM 1329 C C . MET A 1 177 ? -3.798 7.103 13.955 1.00 95.94 177 MET A C 1
ATOM 1331 O O . MET A 1 177 ? -4.573 6.226 14.327 1.00 95.94 177 MET A O 1
ATOM 1335 N N . ARG A 1 178 ? -2.519 6.837 13.657 1.00 95.31 178 ARG A N 1
ATOM 1336 C CA . ARG A 1 178 ? -1.936 5.492 13.769 1.00 95.31 178 ARG A CA 1
ATOM 1337 C C . ARG A 1 178 ? -2.101 4.945 15.184 1.00 95.31 178 ARG A C 1
ATOM 1339 O O . ARG A 1 178 ? -2.500 3.798 15.365 1.00 95.31 178 ARG A O 1
ATOM 1346 N N . ASP A 1 179 ? -1.797 5.762 16.182 1.00 94.38 179 ASP A N 1
ATOM 1347 C CA . ASP A 1 179 ? -1.845 5.372 17.582 1.00 94.38 179 ASP A CA 1
ATOM 1348 C C . ASP A 1 179 ? -3.283 5.122 18.068 1.00 94.38 179 ASP A C 1
ATOM 1350 O O . ASP A 1 179 ? -3.514 4.167 18.815 1.00 94.38 179 ASP A O 1
ATOM 1354 N N . GLN A 1 180 ? -4.254 5.912 17.611 1.00 97.19 180 GLN A N 1
ATOM 1355 C CA . GLN A 1 180 ? -5.674 5.708 17.918 1.00 97.19 180 GLN A CA 1
ATOM 1356 C C . GLN A 1 180 ? -6.266 4.506 17.164 1.00 97.19 180 GLN A C 1
ATOM 1358 O O . GLN A 1 180 ? -7.031 3.737 17.744 1.00 97.19 180 GLN A O 1
ATOM 1363 N N . LEU A 1 181 ? -5.860 4.263 15.913 1.00 98.12 181 LEU A N 1
ATOM 1364 C CA . LEU A 1 181 ? -6.239 3.055 15.172 1.00 98.12 181 LEU A CA 1
ATOM 1365 C C . LEU A 1 181 ? -5.697 1.791 15.840 1.00 98.12 181 LEU A C 1
ATOM 1367 O O . LEU A 1 181 ? -6.423 0.807 15.951 1.00 98.12 181 LEU A O 1
ATOM 1371 N N . CYS A 1 182 ? -4.455 1.815 16.332 1.00 97.62 182 CYS A N 1
ATOM 1372 C CA . CYS A 1 182 ? -3.914 0.695 17.097 1.00 97.62 182 CYS A CA 1
ATOM 1373 C C . CYS A 1 182 ? -4.784 0.389 18.325 1.00 97.62 182 CYS A C 1
ATOM 1375 O O . CYS A 1 182 ? -5.136 -0.766 18.529 1.00 97.62 182 CYS A O 1
ATOM 1377 N N . GLN A 1 183 ? -5.188 1.411 19.092 1.00 97.06 183 GLN A N 1
ATOM 1378 C CA . GLN A 1 183 ? -6.094 1.231 20.238 1.00 97.06 183 GLN A CA 1
ATOM 1379 C C . GLN A 1 183 ? -7.447 0.655 19.811 1.00 97.06 183 GLN A C 1
ATOM 1381 O O . GLN A 1 183 ? -7.939 -0.283 20.430 1.00 97.06 183 GLN A O 1
ATOM 1386 N N . ALA A 1 184 ? -8.041 1.180 18.737 1.00 98.25 184 ALA A N 1
ATOM 1387 C CA . ALA A 1 184 ? -9.326 0.706 18.235 1.00 98.25 184 ALA A CA 1
ATOM 1388 C C . ALA A 1 184 ? -9.272 -0.769 17.806 1.00 98.25 184 ALA A C 1
ATOM 1390 O O . ALA A 1 184 ? -10.157 -1.550 18.145 1.00 98.25 184 ALA A O 1
ATOM 1391 N N . LEU A 1 185 ? -8.215 -1.176 17.101 1.00 98.44 185 LEU A N 1
ATOM 1392 C CA . LEU A 1 185 ? -8.039 -2.563 16.672 1.00 98.44 185 LEU A CA 1
ATOM 1393 C C . LEU A 1 185 ? -7.670 -3.488 17.838 1.00 98.44 185 LEU A C 1
ATOM 1395 O O . LEU A 1 185 ? -8.092 -4.639 17.838 1.00 98.44 185 LEU A O 1
ATOM 1399 N N . GLU A 1 186 ? -6.944 -3.004 18.850 1.00 97.81 186 GLU A N 1
ATOM 1400 C CA . GLU A 1 186 ? -6.717 -3.732 20.107 1.00 97.81 186 GLU A CA 1
ATOM 1401 C C . GLU A 1 186 ? -8.028 -3.972 20.868 1.00 97.81 186 GLU A C 1
ATOM 1403 O O . GLU A 1 186 ? -8.217 -5.062 21.405 1.00 97.81 186 GLU A O 1
ATOM 1408 N N . LEU A 1 187 ? -8.956 -3.006 20.873 1.00 97.50 187 LEU A N 1
ATOM 1409 C CA . LEU A 1 187 ? -10.299 -3.206 21.430 1.00 97.50 187 LEU A CA 1
ATOM 1410 C C . LEU A 1 187 ? -11.036 -4.319 20.691 1.00 97.50 187 LEU A C 1
ATOM 1412 O O . LEU A 1 187 ? -11.559 -5.221 21.336 1.00 97.50 187 LEU A O 1
ATOM 1416 N N . VAL A 1 188 ? -11.020 -4.305 19.353 1.00 98.25 188 VAL A N 1
ATOM 1417 C CA . VAL A 1 188 ? -11.596 -5.398 18.555 1.00 98.25 188 VAL A CA 1
ATOM 1418 C C . VAL A 1 188 ? -10.927 -6.721 18.933 1.00 98.25 188 VAL A C 1
ATOM 1420 O O . VAL A 1 188 ? -11.617 -7.701 19.189 1.00 98.25 188 VAL A O 1
ATOM 1423 N N . ASP A 1 189 ? -9.597 -6.772 19.011 1.00 97.81 189 ASP A N 1
ATOM 1424 C CA . ASP A 1 189 ? -8.812 -7.977 19.320 1.00 97.81 189 ASP A CA 1
ATOM 1425 C C . ASP A 1 189 ? -9.150 -8.586 20.694 1.00 97.81 189 ASP A C 1
ATOM 1427 O O . ASP A 1 189 ? -9.304 -9.802 20.816 1.00 97.81 189 ASP A O 1
ATOM 1431 N N . LEU A 1 190 ? -9.299 -7.746 21.721 1.00 97.44 190 LEU A N 1
ATOM 1432 C CA . LEU A 1 190 ? -9.355 -8.176 23.120 1.00 97.44 190 LEU A CA 1
ATOM 1433 C C . LEU A 1 190 ? -10.769 -8.213 23.720 1.00 97.44 190 LEU A C 1
ATOM 1435 O O . LEU A 1 190 ? -11.029 -9.045 24.596 1.00 97.44 190 LEU A O 1
ATOM 1439 N N . ASP A 1 191 ? -11.677 -7.336 23.288 1.00 97.56 191 ASP A N 1
ATOM 1440 C CA . ASP A 1 191 ? -13.034 -7.258 23.828 1.00 97.56 191 ASP A CA 1
ATOM 1441 C C . ASP A 1 191 ? -13.968 -8.245 23.117 1.00 97.56 191 ASP A C 1
ATOM 1443 O O . ASP A 1 191 ? -14.344 -8.086 21.957 1.00 97.56 191 ASP A O 1
ATOM 1447 N N . ARG A 1 192 ? -14.387 -9.277 23.853 1.00 95.69 192 ARG A N 1
ATOM 1448 C CA . ARG A 1 192 ? -15.273 -10.333 23.342 1.00 95.69 192 ARG A CA 1
ATOM 1449 C C . ARG A 1 192 ? -16.715 -9.883 23.114 1.00 95.69 192 ARG A C 1
ATOM 1451 O O . ARG A 1 192 ? -17.486 -10.668 22.577 1.00 95.69 192 ARG A O 1
ATOM 1458 N N . SER A 1 193 ? -17.097 -8.684 23.552 1.00 97.19 193 SER A N 1
ATOM 1459 C CA . SER A 1 193 ? -18.406 -8.103 23.236 1.00 97.19 193 SER A CA 1
ATOM 1460 C C . SER A 1 193 ? -18.458 -7.469 21.840 1.00 97.19 193 SER A C 1
ATOM 1462 O O . SER A 1 193 ? -19.551 -7.191 21.345 1.00 97.19 193 SER A O 1
ATOM 1464 N N . ILE A 1 194 ? -17.301 -7.277 21.192 1.00 98.31 194 ILE A N 1
ATOM 1465 C CA . ILE A 1 194 ? -17.183 -6.730 19.839 1.00 98.31 194 ILE A CA 1
ATOM 1466 C C . ILE A 1 194 ? -17.056 -7.884 18.835 1.00 98.31 194 ILE A C 1
ATOM 1468 O O . ILE A 1 194 ? -16.006 -8.524 18.704 1.00 98.31 194 ILE A O 1
ATOM 1472 N N . ASP A 1 195 ? -18.125 -8.124 18.077 1.00 97.44 195 ASP A N 1
ATOM 1473 C CA . ASP A 1 195 ? -18.177 -9.175 17.052 1.00 97.44 195 ASP A CA 1
ATOM 1474 C C . ASP A 1 195 ? -17.394 -8.780 15.794 1.00 97.44 195 ASP A C 1
ATOM 1476 O O . ASP A 1 195 ? -16.857 -9.632 15.082 1.00 97.44 195 ASP A O 1
ATOM 1480 N N . GLY A 1 196 ? -17.291 -7.479 15.524 1.00 97.88 196 GLY A N 1
ATOM 1481 C CA . GLY A 1 196 ? -16.469 -6.960 14.445 1.00 97.88 196 GLY A CA 1
ATOM 1482 C C . GLY A 1 196 ? -16.451 -5.446 14.369 1.00 97.88 196 GLY A C 1
ATOM 1483 O O . GLY A 1 196 ? -17.065 -4.752 15.181 1.00 97.88 196 GLY A O 1
ATOM 1484 N N . ALA A 1 197 ? -15.736 -4.941 13.371 1.00 98.75 197 ALA A N 1
ATOM 1485 C CA . ALA A 1 197 ? -15.603 -3.519 13.131 1.00 98.75 197 ALA A CA 1
ATOM 1486 C C . ALA A 1 197 ? -15.863 -3.137 11.675 1.00 98.75 197 ALA A C 1
ATOM 1488 O O . ALA A 1 197 ? -15.623 -3.913 10.745 1.00 98.75 197 ALA A O 1
ATOM 1489 N N . LEU A 1 198 ? -16.347 -1.913 11.502 1.00 98.75 198 LEU A N 1
ATOM 1490 C CA . LEU A 1 198 ? -16.469 -1.233 10.226 1.00 98.75 198 LEU A CA 1
ATOM 1491 C C . LEU A 1 198 ? -15.503 -0.045 10.217 1.00 98.75 198 LEU A C 1
ATOM 1493 O O . LEU A 1 198 ? -15.654 0.865 11.024 1.00 98.75 198 LEU A O 1
ATOM 1497 N N . LEU A 1 199 ? -14.527 -0.047 9.314 1.00 98.88 199 LEU A N 1
ATOM 1498 C CA . LEU A 1 199 ? -13.614 1.074 9.099 1.00 98.88 199 LEU A CA 1
ATOM 1499 C C . LEU A 1 199 ? -14.119 1.946 7.943 1.00 98.88 199 LEU A C 1
ATOM 1501 O O . LEU A 1 199 ? -14.333 1.441 6.840 1.00 98.88 199 LEU A O 1
ATOM 1505 N N . VAL A 1 200 ? -14.278 3.244 8.194 1.00 98.81 200 VAL A N 1
ATOM 1506 C CA . VAL A 1 200 ? -14.731 4.257 7.222 1.00 98.81 200 VAL A CA 1
ATOM 1507 C C . VAL A 1 200 ? -13.874 5.521 7.314 1.00 98.81 200 VAL A C 1
ATOM 1509 O O . VAL A 1 200 ? -13.145 5.709 8.289 1.00 98.81 200 VAL A O 1
ATOM 1512 N N . GLY A 1 201 ? -13.955 6.407 6.320 1.00 98.44 201 GLY A N 1
ATOM 1513 C CA . GLY A 1 201 ? -13.295 7.717 6.344 1.00 98.44 201 GLY A CA 1
ATOM 1514 C C . GLY A 1 201 ? -14.299 8.866 6.406 1.00 98.44 201 GLY A C 1
ATOM 1515 O O . GLY A 1 201 ? -15.338 8.818 5.767 1.00 98.44 201 GLY A O 1
ATOM 1516 N N . ALA A 1 202 ? -14.004 9.928 7.153 1.00 98.25 202 ALA A N 1
ATOM 1517 C CA . ALA A 1 202 ? -14.839 11.125 7.158 1.00 98.25 202 ALA A CA 1
ATOM 1518 C C . ALA A 1 202 ? -14.552 12.022 5.942 1.00 98.25 202 ALA A C 1
ATOM 1520 O O . ALA A 1 202 ? -13.406 12.189 5.521 1.00 98.25 202 ALA A O 1
ATOM 1521 N N . GLY A 1 203 ? -15.577 12.712 5.441 1.00 97.12 203 GLY A N 1
ATOM 1522 C CA . GLY A 1 203 ? -15.427 13.699 4.368 1.00 97.12 203 GLY A CA 1
ATOM 1523 C C . GLY A 1 203 ? -15.367 13.070 2.976 1.00 97.12 203 GLY A C 1
ATOM 1524 O O . GLY A 1 203 ? -16.019 12.069 2.717 1.00 97.12 203 GLY A O 1
ATOM 1525 N N . SER A 1 204 ? -14.634 13.695 2.052 1.00 96.50 204 SER A N 1
ATOM 1526 C CA . SER A 1 204 ? -14.678 13.361 0.617 1.00 96.50 204 SER A CA 1
ATOM 1527 C C . SER A 1 204 ? -13.700 12.277 0.162 1.00 96.50 204 SER A C 1
ATOM 1529 O O . SER A 1 204 ? -13.685 11.933 -1.013 1.00 96.50 204 SER A O 1
ATOM 1531 N N . ASN A 1 205 ? -12.826 11.796 1.044 1.00 98.19 205 ASN A N 1
ATOM 1532 C CA . ASN A 1 205 ? -11.830 10.782 0.713 1.00 98.19 205 ASN A CA 1
ATOM 1533 C C . ASN A 1 205 ? -11.728 9.799 1.867 1.00 98.19 205 ASN A C 1
ATOM 1535 O O . ASN A 1 205 ? -11.746 10.220 3.023 1.00 98.19 205 ASN A O 1
ATOM 1539 N N . PHE A 1 206 ? -11.508 8.528 1.557 1.00 98.75 206 PHE A N 1
ATOM 1540 C CA . PHE A 1 206 ? -11.201 7.536 2.569 1.00 98.75 206 PHE A CA 1
ATOM 1541 C C . PHE A 1 206 ? -9.881 7.866 3.277 1.00 98.75 206 PHE A C 1
ATOM 1543 O O . PHE A 1 206 ? -9.902 8.151 4.472 1.00 98.75 206 PHE A O 1
ATOM 1550 N N . CYS A 1 207 ? -8.749 7.881 2.556 1.00 98.62 207 CYS A N 1
ATOM 1551 C CA . CYS A 1 207 ? -7.426 8.176 3.118 1.00 98.62 207 CYS A CA 1
ATOM 1552 C C . CYS A 1 207 ? -6.383 8.481 2.030 1.00 98.62 207 CYS A C 1
ATOM 1554 O O . CYS A 1 207 ? -6.134 7.677 1.131 1.00 98.62 207 CYS A O 1
ATOM 1556 N N . ALA A 1 208 ? -5.707 9.625 2.158 1.00 97.25 208 ALA A N 1
ATOM 1557 C CA . ALA A 1 208 ? -4.656 10.074 1.241 1.00 97.25 208 ALA A CA 1
ATOM 1558 C C . ALA A 1 208 ? -3.255 9.477 1.513 1.00 97.25 208 ALA A C 1
ATOM 1560 O O . ALA A 1 208 ? -2.278 9.948 0.930 1.00 97.25 208 ALA A O 1
ATOM 1561 N N . GLY A 1 209 ? -3.147 8.462 2.374 1.00 96.81 209 GLY A N 1
ATOM 1562 C CA . GLY A 1 209 ? -1.884 7.798 2.711 1.00 96.81 209 GLY A CA 1
ATOM 1563 C C . GLY A 1 209 ? -1.187 8.406 3.918 1.00 96.81 209 GLY A C 1
ATOM 1564 O O . GLY A 1 209 ? -1.823 9.078 4.720 1.00 96.81 209 GLY A O 1
ATOM 1565 N N . GLY A 1 210 ? 0.112 8.145 4.081 1.00 95.19 210 GLY A N 1
ATOM 1566 C CA . GLY A 1 210 ? 0.896 8.715 5.182 1.00 95.19 210 GLY A CA 1
ATOM 1567 C C . GLY A 1 210 ? 0.923 10.245 5.141 1.00 95.19 210 GLY A C 1
ATOM 1568 O O . GLY A 1 210 ? 1.004 10.839 4.066 1.00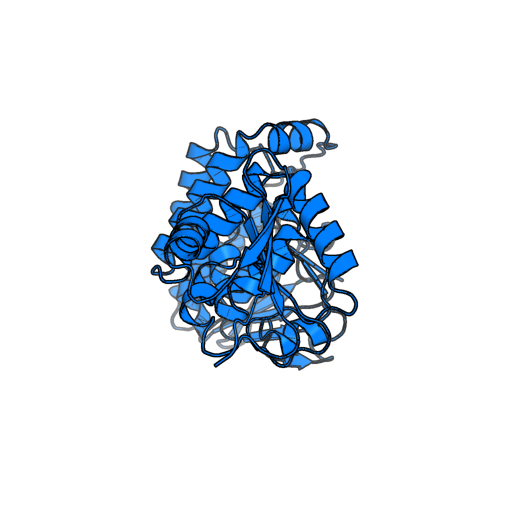 95.19 210 GLY A O 1
ATOM 1569 N N . ASP A 1 211 ? 0.868 10.892 6.305 1.00 93.62 211 ASP A N 1
ATOM 1570 C CA . ASP A 1 211 ? 0.979 12.349 6.382 1.00 93.62 211 ASP A CA 1
ATOM 1571 C C . ASP A 1 211 ? 2.393 12.790 5.990 1.00 93.62 211 ASP A C 1
ATOM 1573 O O . ASP A 1 211 ? 3.365 12.530 6.701 1.00 93.62 211 ASP A O 1
ATOM 1577 N N . LEU A 1 212 ? 2.509 13.442 4.829 1.00 90.19 212 LEU A N 1
ATOM 1578 C CA . LEU A 1 212 ? 3.794 13.815 4.235 1.00 90.19 212 LEU A CA 1
ATOM 1579 C C . LEU A 1 212 ? 4.609 14.755 5.126 1.00 90.19 212 LEU A C 1
ATOM 1581 O O . LEU A 1 212 ? 5.833 14.766 5.009 1.00 90.19 212 LEU A O 1
ATOM 1585 N N . ASP A 1 213 ? 3.964 15.498 6.029 1.00 88.25 213 ASP A N 1
ATOM 1586 C CA . ASP A 1 213 ? 4.641 16.378 6.983 1.00 88.25 213 ASP A CA 1
ATOM 1587 C C . ASP A 1 213 ? 5.451 15.575 8.021 1.00 88.25 213 ASP A C 1
ATOM 1589 O O . ASP A 1 213 ? 6.528 16.002 8.437 1.00 88.25 213 ASP A O 1
ATOM 1593 N N . GLU A 1 214 ? 5.035 14.355 8.373 1.00 87.00 214 GLU A N 1
ATOM 1594 C CA . GLU A 1 214 ? 5.729 13.534 9.378 1.00 87.00 214 GLU A CA 1
ATOM 1595 C C . GLU A 1 214 ? 6.951 12.782 8.843 1.00 87.00 214 GLU A C 1
ATOM 1597 O O . GLU A 1 214 ? 7.733 12.224 9.622 1.00 87.00 214 GLU A O 1
ATOM 1602 N N . PHE A 1 215 ? 7.159 12.761 7.527 1.00 87.06 215 PHE A N 1
ATOM 1603 C CA . PHE A 1 215 ? 8.331 12.109 6.952 1.00 87.06 215 PHE A CA 1
ATOM 1604 C C . PHE A 1 215 ? 9.609 12.767 7.485 1.00 87.06 215 PHE A C 1
ATOM 1606 O O . PHE A 1 215 ? 9.684 13.980 7.664 1.00 87.06 215 PHE A O 1
ATOM 1613 N N . GLY A 1 216 ? 10.620 11.962 7.811 1.00 85.88 216 GLY A N 1
ATOM 1614 C CA . GLY A 1 216 ? 11.866 12.462 8.401 1.00 85.88 216 GLY A CA 1
ATOM 1615 C C . GLY A 1 216 ? 11.768 12.946 9.856 1.00 85.88 216 GLY A C 1
ATOM 1616 O O . GLY A 1 216 ? 12.768 13.417 10.386 1.00 85.88 216 GLY A O 1
ATOM 1617 N N . SER A 1 217 ? 10.615 12.817 10.525 1.00 86.19 217 SER A N 1
ATOM 1618 C CA . SER A 1 217 ? 10.482 13.157 11.955 1.00 86.19 217 SER A CA 1
ATOM 1619 C C . SER A 1 217 ? 11.118 12.123 12.895 1.00 86.19 217 SER A C 1
ATOM 1621 O O . SER A 1 217 ? 11.419 12.425 14.051 1.00 86.19 217 SER A O 1
ATOM 1623 N N . THR A 1 218 ? 11.347 10.893 12.421 1.00 85.94 218 THR A N 1
ATOM 1624 C CA . THR A 1 218 ? 11.977 9.837 13.222 1.00 85.94 218 THR A CA 1
ATOM 1625 C C . THR A 1 218 ? 13.473 10.113 13.424 1.00 85.94 218 THR A C 1
ATOM 1627 O O . THR A 1 218 ? 14.150 10.401 12.437 1.00 85.94 218 THR A O 1
ATOM 1630 N N . PRO A 1 219 ? 14.042 9.923 14.635 1.00 87.88 219 PRO A N 1
ATOM 1631 C CA . PRO A 1 219 ? 15.454 10.225 14.913 1.00 87.88 219 PRO A CA 1
ATOM 1632 C C . PRO A 1 219 ? 16.460 9.471 14.034 1.00 87.88 219 PRO A C 1
ATOM 1634 O O . PRO A 1 219 ? 17.567 9.944 13.793 1.00 87.88 219 PRO A O 1
ATOM 1637 N N . SER A 1 220 ? 16.098 8.267 13.593 1.00 94.19 220 SER A N 1
ATOM 1638 C CA . SER A 1 220 ? 16.859 7.483 12.626 1.00 94.19 220 SER A CA 1
ATOM 1639 C C . SER A 1 220 ? 15.957 6.434 11.973 1.00 94.19 220 SER A C 1
ATOM 1641 O O . SER A 1 220 ? 14.952 6.037 12.577 1.00 94.19 220 SER A O 1
ATOM 1643 N N . PRO A 1 221 ? 16.325 5.900 10.795 1.00 94.50 221 PRO A N 1
ATOM 1644 C CA . PRO A 1 221 ? 15.569 4.812 10.184 1.00 94.50 221 PRO A CA 1
ATOM 1645 C C . PRO A 1 221 ? 15.499 3.553 11.057 1.00 94.50 221 PRO A C 1
ATOM 1647 O O . PRO A 1 221 ? 14.473 2.878 11.082 1.00 94.50 221 PRO A O 1
ATOM 1650 N N . ALA A 1 222 ? 16.547 3.267 11.838 1.00 95.06 222 ALA A N 1
ATOM 1651 C CA . ALA A 1 222 ? 16.552 2.159 12.793 1.00 95.06 222 ALA A CA 1
ATOM 1652 C C . ALA A 1 222 ? 15.529 2.366 13.925 1.00 95.06 222 ALA A C 1
ATOM 1654 O O . ALA A 1 222 ? 14.801 1.437 14.277 1.00 95.06 222 ALA A O 1
ATOM 1655 N N . ALA A 1 223 ? 15.427 3.589 14.461 1.00 94.12 223 ALA A N 1
ATOM 1656 C CA . ALA A 1 223 ? 14.399 3.930 15.442 1.00 94.12 223 ALA A CA 1
ATOM 1657 C C . ALA A 1 223 ? 12.993 3.839 14.827 1.00 94.12 223 ALA A C 1
ATOM 1659 O O . ALA A 1 223 ? 12.093 3.268 15.439 1.00 94.12 223 ALA A O 1
ATOM 1660 N N . GLY A 1 224 ? 12.819 4.330 13.594 1.00 93.38 224 GLY A N 1
ATOM 1661 C CA . GLY A 1 224 ? 11.564 4.215 12.847 1.00 93.38 224 GLY A CA 1
ATOM 1662 C C . GLY A 1 224 ? 11.134 2.760 12.635 1.00 93.38 224 GLY A C 1
ATOM 1663 O O . GLY A 1 224 ? 9.982 2.417 12.901 1.00 93.38 224 GLY A O 1
ATOM 1664 N N . HIS A 1 225 ? 12.063 1.885 12.239 1.00 95.31 225 HIS A N 1
ATOM 1665 C CA . HIS A 1 225 ? 11.824 0.443 12.140 1.00 95.31 225 HIS A CA 1
ATOM 1666 C C . HIS A 1 225 ? 11.380 -0.144 13.484 1.00 95.31 225 HIS A C 1
ATOM 1668 O O . HIS A 1 225 ? 10.350 -0.811 13.552 1.00 95.31 225 HIS A O 1
ATOM 1674 N N . HIS A 1 226 ? 12.118 0.140 14.563 1.00 94.12 226 HIS A N 1
ATOM 1675 C CA . HIS A 1 226 ? 11.796 -0.380 15.890 1.00 94.12 226 HIS A CA 1
ATOM 1676 C C . HIS A 1 226 ? 10.388 0.031 16.344 1.00 94.12 226 HIS A C 1
ATOM 1678 O O . HIS A 1 226 ? 9.605 -0.826 16.748 1.00 94.12 226 HIS A O 1
ATOM 1684 N N . VAL A 1 227 ? 10.027 1.311 16.199 1.00 90.75 227 VAL A N 1
ATOM 1685 C CA . VAL A 1 227 ? 8.685 1.817 16.535 1.00 90.75 227 VAL A CA 1
ATOM 1686 C C . VAL A 1 227 ? 7.604 1.106 15.719 1.00 90.75 227 VAL A C 1
ATOM 1688 O O . VAL A 1 227 ? 6.614 0.648 16.291 1.00 90.75 227 VAL A O 1
ATOM 1691 N N . ARG A 1 228 ? 7.815 0.944 14.404 1.00 90.25 228 ARG A N 1
ATOM 1692 C CA . ARG A 1 228 ? 6.880 0.222 13.526 1.00 90.25 228 ARG A CA 1
ATOM 1693 C C . ARG A 1 228 ? 6.670 -1.227 13.957 1.00 90.25 228 ARG A C 1
ATOM 1695 O O . ARG A 1 228 ? 5.579 -1.737 13.751 1.00 90.25 228 ARG A O 1
ATOM 1702 N N . MET A 1 229 ? 7.677 -1.891 14.527 1.00 92.00 229 MET A N 1
ATOM 1703 C CA . MET A 1 229 ? 7.567 -3.294 14.950 1.00 92.00 229 MET A CA 1
ATOM 1704 C C . MET A 1 229 ? 6.998 -3.455 16.363 1.00 92.00 229 MET A C 1
ATOM 1706 O O . MET A 1 229 ? 6.259 -4.404 16.607 1.00 92.00 229 MET A O 1
ATOM 1710 N N . VAL A 1 230 ? 7.285 -2.528 17.283 1.00 89.75 230 VAL A N 1
ATOM 1711 C CA . VAL A 1 230 ? 6.719 -2.554 18.644 1.00 89.75 230 VAL A CA 1
ATOM 1712 C C . VAL A 1 230 ? 5.213 -2.303 18.618 1.00 89.75 230 VAL A C 1
ATOM 1714 O O . VAL A 1 230 ? 4.465 -2.986 19.314 1.00 89.75 230 VAL A O 1
ATOM 1717 N N . ARG A 1 231 ? 4.759 -1.349 17.797 1.00 88.44 231 ARG A N 1
ATOM 1718 C CA . ARG A 1 231 ? 3.344 -0.987 17.673 1.00 88.44 231 ARG A CA 1
ATOM 1719 C C . ARG A 1 231 ? 2.904 -0.998 16.213 1.00 88.44 231 ARG A C 1
ATOM 1721 O O . ARG A 1 231 ? 2.648 0.035 15.598 1.00 88.44 231 ARG A O 1
ATOM 1728 N N . SER A 1 232 ? 2.863 -2.204 15.659 1.00 94.69 232 SER A N 1
ATOM 1729 C CA . SER A 1 232 ? 2.566 -2.434 14.246 1.00 94.69 232 SER A CA 1
ATOM 1730 C C . SER A 1 232 ? 1.064 -2.404 13.967 1.00 94.69 232 SER A C 1
ATOM 1732 O O . SER A 1 232 ? 0.356 -3.390 14.186 1.00 94.69 232 SER A O 1
ATOM 1734 N N . LEU A 1 233 ? 0.595 -1.279 13.424 1.00 97.12 233 LEU A N 1
ATOM 1735 C CA . LEU A 1 233 ? -0.762 -1.136 12.898 1.00 97.12 233 LEU A CA 1
ATOM 1736 C C . LEU A 1 233 ? -1.134 -2.211 11.848 1.00 97.12 233 LEU A C 1
ATOM 1738 O O . LEU A 1 233 ? -2.192 -2.818 12.008 1.00 97.12 233 LEU A O 1
ATOM 1742 N N . PRO A 1 234 ? -0.306 -2.534 10.828 1.00 97.94 234 PRO A N 1
ATOM 1743 C CA . PRO A 1 234 ? -0.656 -3.596 9.880 1.00 97.94 234 PRO A CA 1
ATOM 1744 C C . PRO A 1 234 ? -0.700 -4.986 10.527 1.00 97.94 234 PRO A C 1
ATOM 1746 O O . PRO A 1 234 ? -1.550 -5.798 10.171 1.00 97.94 234 PRO A O 1
ATOM 1749 N N . THR A 1 235 ? 0.151 -5.268 11.524 1.00 97.81 235 THR A N 1
ATOM 1750 C CA . THR A 1 235 ? 0.067 -6.535 12.275 1.00 97.81 235 THR A CA 1
ATOM 1751 C C . THR A 1 235 ? -1.251 -6.624 13.038 1.00 97.81 235 THR A C 1
ATOM 1753 O O . THR A 1 235 ? -1.896 -7.668 13.014 1.00 97.81 235 THR A O 1
ATOM 1756 N N . LEU A 1 236 ? -1.659 -5.540 13.700 1.00 97.69 236 LEU A N 1
ATOM 1757 C CA . LEU A 1 236 ? -2.939 -5.450 14.401 1.00 97.69 236 LEU A CA 1
ATOM 1758 C C . LEU A 1 236 ? -4.116 -5.656 13.449 1.00 97.69 236 LEU A C 1
ATOM 1760 O O . LEU A 1 236 ? -4.948 -6.526 13.697 1.00 97.69 236 LEU A O 1
ATOM 1764 N N . MET A 1 237 ? -4.132 -4.926 12.332 1.00 98.38 237 MET A N 1
ATOM 1765 C CA . MET A 1 237 ? -5.146 -5.061 11.288 1.00 98.38 237 MET A CA 1
ATOM 1766 C C . MET A 1 237 ? -5.231 -6.500 10.772 1.00 98.38 237 MET A C 1
ATOM 1768 O O . MET A 1 237 ? -6.324 -7.039 10.633 1.00 98.38 237 MET A O 1
ATOM 1772 N N . HIS A 1 238 ? -4.088 -7.157 10.560 1.00 98.06 238 HIS A N 1
ATOM 1773 C CA . HIS A 1 238 ? -4.051 -8.559 10.161 1.00 98.06 238 HIS A CA 1
ATOM 1774 C C . HIS A 1 238 ? -4.638 -9.503 11.226 1.00 98.06 238 HIS A C 1
ATOM 1776 O O . HIS A 1 238 ? -5.402 -10.401 10.875 1.00 98.06 238 HIS A O 1
ATOM 1782 N N . ARG A 1 239 ? -4.328 -9.315 12.519 1.00 97.75 239 ARG A N 1
ATOM 1783 C CA . ARG A 1 239 ? -4.855 -10.180 13.596 1.00 97.75 239 ARG A CA 1
ATOM 1784 C C . ARG A 1 239 ? -6.378 -10.179 13.657 1.00 97.75 239 ARG A C 1
ATOM 1786 O O . ARG A 1 239 ? -6.976 -11.220 13.911 1.00 97.75 239 ARG A O 1
ATOM 1793 N N . VAL A 1 240 ? -6.992 -9.024 13.407 1.00 98.25 240 VAL A N 1
ATOM 1794 C CA . VAL A 1 240 ? -8.451 -8.863 13.420 1.00 98.25 240 VAL A CA 1
ATOM 1795 C C . VAL A 1 240 ? -9.070 -8.860 12.022 1.00 98.25 240 VAL A C 1
ATOM 1797 O O . VAL A 1 240 ? -10.254 -8.559 11.891 1.00 98.25 240 VAL A O 1
ATOM 1800 N N . ALA A 1 241 ? -8.300 -9.214 10.987 1.00 98.06 241 ALA A N 1
ATOM 1801 C CA . ALA A 1 241 ? -8.682 -9.104 9.581 1.00 98.06 241 ALA A CA 1
ATOM 1802 C C . ALA A 1 241 ? -10.085 -9.649 9.314 1.00 98.06 241 ALA A C 1
ATOM 1804 O O . ALA A 1 241 ? -10.933 -8.923 8.810 1.00 98.06 241 ALA A O 1
ATOM 1805 N N . ASN A 1 242 ? -10.353 -10.884 9.752 1.00 97.94 242 ASN A N 1
ATOM 1806 C CA . ASN A 1 242 ? -11.618 -11.601 9.562 1.00 97.94 242 ASN A CA 1
ATOM 1807 C C . ASN A 1 242 ? -12.846 -10.932 10.212 1.00 97.94 242 ASN A C 1
ATOM 1809 O O . ASN A 1 242 ? -13.976 -11.316 9.923 1.00 97.94 242 ASN A O 1
ATOM 1813 N N . ARG A 1 243 ? -12.638 -9.950 11.092 1.00 98.38 243 ARG A N 1
ATOM 1814 C CA . ARG A 1 243 ? -13.687 -9.201 11.791 1.00 98.38 243 ARG A CA 1
ATOM 1815 C C . ARG A 1 243 ? -13.778 -7.743 11.358 1.00 98.38 243 ARG A C 1
ATOM 1817 O O . ARG A 1 243 ? -14.702 -7.054 11.784 1.00 98.38 243 ARG A O 1
ATOM 1824 N N . VAL A 1 244 ? -12.863 -7.268 10.515 1.00 98.75 244 VAL A N 1
ATOM 1825 C CA . VAL A 1 244 ? -12.876 -5.893 10.012 1.00 98.75 244 VAL A CA 1
ATOM 1826 C C . VAL A 1 244 ? -13.405 -5.866 8.586 1.00 98.75 244 VAL A C 1
ATOM 1828 O O . VAL A 1 244 ? -12.899 -6.550 7.699 1.00 98.75 244 VAL A O 1
ATOM 1831 N N . ARG A 1 245 ? -14.421 -5.036 8.362 1.00 98.69 245 ARG A N 1
ATOM 1832 C CA . ARG A 1 245 ? -14.904 -4.647 7.034 1.00 98.69 245 ARG A CA 1
ATOM 1833 C C . ARG A 1 245 ? -14.533 -3.192 6.796 1.00 98.69 245 ARG A C 1
ATOM 1835 O O . ARG A 1 245 ? -14.553 -2.402 7.734 1.00 98.69 245 ARG A O 1
ATOM 1842 N N . VAL A 1 246 ? -14.203 -2.837 5.562 1.00 98.81 246 VAL A N 1
ATOM 1843 C CA . VAL A 1 246 ? -13.808 -1.472 5.203 1.00 98.81 246 VAL A CA 1
ATOM 1844 C C . VAL A 1 246 ? -14.714 -0.963 4.101 1.00 98.81 246 VAL A C 1
ATOM 1846 O O . VAL A 1 246 ? -14.931 -1.661 3.109 1.00 98.81 246 VAL A O 1
ATOM 1849 N N . HIS A 1 247 ? -15.233 0.246 4.277 1.00 98.81 247 HIS A N 1
ATOM 1850 C CA . HIS A 1 247 ? -15.877 0.989 3.205 1.00 98.81 247 HIS A CA 1
ATOM 1851 C C . HIS A 1 247 ? -14.955 2.118 2.758 1.00 98.81 247 HIS A C 1
ATOM 1853 O O . HIS A 1 247 ? -14.464 2.878 3.593 1.00 98.81 247 HIS A O 1
ATOM 1859 N N . VAL A 1 248 ? -14.709 2.203 1.453 1.00 98.81 248 VAL A N 1
ATOM 1860 C CA . VAL A 1 248 ? -13.783 3.174 0.865 1.00 98.81 248 VAL A CA 1
ATOM 1861 C C . VAL A 1 248 ? -14.466 3.999 -0.223 1.00 98.81 248 VAL A C 1
ATOM 1863 O O . VAL A 1 248 ? -15.302 3.490 -0.963 1.00 98.81 248 VAL A O 1
ATOM 1866 N N . HIS A 1 249 ? -14.091 5.267 -0.342 1.00 98.81 249 HIS A N 1
ATOM 1867 C CA . HIS A 1 249 ? -14.607 6.236 -1.314 1.00 98.81 249 HIS A CA 1
ATOM 1868 C C . HIS A 1 249 ? -13.546 7.297 -1.607 1.00 98.81 249 HIS A C 1
ATOM 1870 O O . HIS A 1 249 ? -12.594 7.472 -0.837 1.00 98.81 249 HIS A O 1
ATOM 1876 N N . GLY A 1 250 ? -13.698 8.020 -2.716 1.00 98.62 250 GLY A N 1
ATOM 1877 C CA . GLY A 1 250 ? -12.718 9.021 -3.138 1.00 98.62 250 GLY A CA 1
ATOM 1878 C C . GLY A 1 250 ? -11.283 8.469 -3.168 1.00 98.62 250 GLY A C 1
ATOM 1879 O O . GLY A 1 250 ? -11.037 7.343 -3.601 1.00 98.62 250 GLY A O 1
ATOM 1880 N N . ALA A 1 251 ? -10.299 9.252 -2.725 1.00 98.56 251 ALA A N 1
ATOM 1881 C CA . ALA A 1 251 ? -8.900 8.823 -2.766 1.00 98.56 251 ALA A CA 1
ATOM 1882 C C . ALA A 1 251 ? -8.544 7.781 -1.683 1.00 98.56 251 ALA A C 1
ATOM 1884 O O . ALA A 1 251 ? -8.722 8.029 -0.486 1.00 98.56 251 ALA A O 1
ATOM 1885 N N . CYS A 1 252 ? -7.951 6.666 -2.124 1.00 98.69 252 CYS A N 1
ATOM 1886 C CA . CYS A 1 252 ? -7.360 5.596 -1.314 1.00 98.69 252 CYS A CA 1
ATOM 1887 C C . CYS A 1 252 ? -5.890 5.406 -1.725 1.00 98.69 252 CYS A C 1
ATOM 1889 O O . CYS A 1 252 ? -5.561 4.630 -2.624 1.00 98.69 252 CYS A O 1
ATOM 1891 N N . VAL A 1 253 ? -4.990 6.169 -1.110 1.00 98.69 253 VAL A N 1
ATOM 1892 C CA . VAL A 1 253 ? -3.597 6.307 -1.571 1.00 98.69 253 VAL A CA 1
ATOM 1893 C C . VAL A 1 253 ? -2.637 5.762 -0.524 1.00 98.69 253 VAL A C 1
ATOM 1895 O O . VAL A 1 253 ? -2.838 6.025 0.658 1.00 98.69 253 VAL A O 1
ATOM 1898 N N . GLY A 1 254 ? -1.596 5.030 -0.934 1.00 98.44 254 GLY A N 1
ATOM 1899 C CA . GLY A 1 254 ? -0.577 4.486 -0.026 1.00 98.44 254 GLY A CA 1
ATOM 1900 C C . GLY A 1 254 ? -1.224 3.760 1.151 1.00 98.44 254 GLY A C 1
ATOM 1901 O O . GLY A 1 254 ? -2.124 2.942 0.948 1.00 98.44 254 GLY A O 1
ATOM 1902 N N . ALA A 1 255 ? -0.887 4.156 2.383 1.00 98.00 255 ALA A N 1
ATOM 1903 C CA . ALA A 1 255 ? -1.480 3.612 3.611 1.00 98.00 255 ALA A CA 1
ATOM 1904 C C . ALA A 1 255 ? -3.022 3.491 3.591 1.00 98.00 255 ALA A C 1
ATOM 1906 O O . ALA A 1 255 ? -3.576 2.588 4.220 1.00 98.00 255 ALA A O 1
ATOM 1907 N N . GLY A 1 256 ? -3.703 4.359 2.833 1.00 98.12 256 GLY A N 1
ATOM 1908 C CA . GLY A 1 256 ? -5.147 4.358 2.628 1.00 98.12 256 GLY A CA 1
ATOM 1909 C C . GLY A 1 256 ? -5.712 3.187 1.822 1.00 98.12 256 GLY A C 1
ATOM 1910 O O . GLY A 1 256 ? -6.910 2.959 1.893 1.00 98.12 256 GLY A O 1
ATOM 1911 N N . ILE A 1 257 ? -4.895 2.423 1.097 1.00 98.62 257 ILE A N 1
ATOM 1912 C CA . ILE A 1 257 ? -5.273 1.120 0.519 1.00 98.62 257 ILE A CA 1
ATOM 1913 C C . ILE A 1 257 ? -4.437 -0.031 1.095 1.00 98.62 257 ILE A C 1
ATOM 1915 O O . ILE A 1 257 ? -4.938 -1.147 1.227 1.00 98.62 257 ILE A O 1
ATOM 1919 N N . GLU A 1 258 ? -3.206 0.239 1.542 1.00 98.75 258 GLU A N 1
ATOM 1920 C CA . GLU A 1 258 ? -2.341 -0.773 2.160 1.00 98.75 258 GLU A CA 1
ATOM 1921 C C . GLU A 1 258 ? -2.968 -1.389 3.422 1.00 98.75 258 GLU A C 1
ATOM 1923 O O . GLU A 1 258 ? -2.935 -2.609 3.595 1.00 98.75 258 GLU A O 1
ATOM 1928 N N . LEU A 1 259 ? -3.574 -0.574 4.295 1.00 98.44 259 LEU A N 1
ATOM 1929 C CA . LEU A 1 259 ? -4.231 -1.076 5.504 1.00 98.44 259 LEU A CA 1
ATOM 1930 C C . LEU A 1 259 ? -5.552 -1.800 5.196 1.00 98.44 259 LEU A C 1
ATOM 1932 O O . LEU A 1 259 ? -5.704 -2.938 5.652 1.00 98.44 259 LEU A O 1
ATOM 1936 N N . PRO A 1 260 ? -6.490 -1.227 4.407 1.00 98.62 260 PRO A N 1
ATOM 1937 C CA . PRO A 1 260 ? -7.711 -1.932 4.026 1.00 98.62 260 PRO A CA 1
ATOM 1938 C C . PRO A 1 260 ? -7.488 -3.290 3.372 1.00 98.62 260 PRO A C 1
ATOM 1940 O O . PRO A 1 260 ? -8.282 -4.196 3.599 1.00 98.62 260 PRO A O 1
ATOM 1943 N N . ALA A 1 261 ? -6.408 -3.466 2.609 1.00 98.69 261 ALA A N 1
ATOM 1944 C CA . ALA A 1 261 ? -6.126 -4.723 1.920 1.00 98.69 261 ALA A CA 1
ATOM 1945 C C . ALA A 1 261 ? -5.940 -5.930 2.868 1.00 98.69 261 ALA A C 1
ATOM 1947 O O . ALA A 1 261 ? -6.094 -7.069 2.429 1.00 98.69 261 ALA A O 1
ATOM 1948 N N . PHE A 1 262 ? -5.677 -5.713 4.165 1.00 98.56 262 PHE A N 1
ATOM 1949 C CA . PHE A 1 262 ? -5.685 -6.781 5.175 1.00 98.56 262 PHE A CA 1
ATOM 1950 C C . PHE A 1 262 ? -7.085 -7.205 5.628 1.00 98.56 262 PHE A C 1
ATOM 1952 O O . PHE A 1 262 ? -7.217 -8.278 6.208 1.00 98.56 262 PHE A O 1
ATOM 1959 N N . ALA A 1 263 ? -8.106 -6.368 5.442 1.00 98.62 263 ALA A N 1
ATOM 1960 C CA . ALA A 1 263 ? -9.443 -6.584 5.983 1.00 98.62 263 ALA A CA 1
ATOM 1961 C C . ALA A 1 263 ? -10.126 -7.827 5.404 1.00 98.62 263 ALA A C 1
ATOM 1963 O O . ALA A 1 263 ? -9.762 -8.305 4.331 1.00 98.62 263 ALA A O 1
ATOM 1964 N N . ASN A 1 264 ? -11.183 -8.293 6.070 1.00 98.31 264 ASN A N 1
ATOM 1965 C CA . ASN A 1 264 ? -12.035 -9.369 5.572 1.00 98.31 264 ASN A CA 1
ATOM 1966 C C . ASN A 1 264 ? -12.698 -8.986 4.250 1.00 98.31 264 ASN A C 1
ATOM 1968 O O . ASN A 1 264 ? -12.761 -9.792 3.331 1.00 98.31 264 ASN A O 1
ATOM 1972 N N . SER A 1 265 ? -13.205 -7.755 4.166 1.00 98.50 265 SER A N 1
ATOM 1973 C CA . SER A 1 265 ? -13.812 -7.249 2.941 1.00 98.50 265 SER A CA 1
ATOM 1974 C C . SER A 1 265 ? -13.614 -5.750 2.769 1.00 98.50 265 SER A C 1
ATOM 1976 O O . SER A 1 265 ? -13.768 -4.999 3.736 1.00 98.50 265 SER A O 1
ATOM 1978 N N . ILE A 1 266 ? -13.385 -5.325 1.533 1.00 98.81 266 ILE A N 1
ATOM 1979 C CA . ILE A 1 266 ? -13.355 -3.938 1.088 1.00 98.81 266 ILE A CA 1
ATOM 1980 C C . ILE A 1 266 ? -14.525 -3.721 0.128 1.00 98.81 266 ILE A C 1
ATOM 1982 O O . ILE A 1 266 ? -14.606 -4.351 -0.928 1.00 98.81 266 ILE A O 1
ATOM 1986 N N . ILE A 1 267 ? -15.428 -2.817 0.497 1.00 98.81 267 ILE A N 1
ATOM 1987 C CA . ILE A 1 267 ? -16.515 -2.353 -0.367 1.00 98.81 267 ILE A CA 1
ATOM 1988 C C . ILE A 1 267 ? -16.184 -0.925 -0.783 1.00 98.81 267 ILE A C 1
ATOM 1990 O O . ILE A 1 267 ? -15.973 -0.068 0.073 1.00 98.81 267 ILE A O 1
ATOM 1994 N N . ALA A 1 268 ? -16.130 -0.673 -2.084 1.00 98.81 268 ALA A N 1
ATOM 1995 C CA . ALA A 1 268 ? -15.811 0.637 -2.625 1.00 98.81 268 ALA A CA 1
ATOM 1996 C C . ALA A 1 268 ? -17.062 1.355 -3.134 1.00 98.81 268 ALA A C 1
ATOM 1998 O O . ALA A 1 268 ? -17.904 0.759 -3.804 1.00 98.81 268 ALA A O 1
ATOM 1999 N N . HIS A 1 269 ? -17.154 2.651 -2.879 1.00 98.81 269 HIS A N 1
ATOM 2000 C CA . HIS A 1 269 ? -18.034 3.525 -3.636 1.00 98.81 269 HIS A CA 1
ATOM 2001 C C . HIS A 1 269 ? -17.535 3.619 -5.098 1.00 98.81 269 HIS A C 1
ATOM 2003 O O . HIS A 1 269 ? -16.324 3.535 -5.325 1.00 98.81 269 HIS A O 1
ATOM 2009 N N . PRO A 1 270 ? -18.411 3.810 -6.108 1.00 98.62 270 PRO A N 1
ATOM 2010 C CA . PRO A 1 270 ? -17.994 3.919 -7.511 1.00 98.62 270 PRO A CA 1
ATOM 2011 C C . PRO A 1 270 ? -16.965 5.019 -7.820 1.00 98.62 270 PRO A C 1
ATOM 2013 O O . PRO A 1 270 ? -16.281 4.936 -8.834 1.00 98.62 270 PRO A O 1
ATOM 2016 N N . ASP A 1 271 ? -16.853 6.050 -6.976 1.00 98.44 271 ASP A N 1
ATOM 2017 C CA . ASP A 1 271 ? -15.869 7.135 -7.132 1.00 98.44 271 ASP A CA 1
ATOM 2018 C C . ASP A 1 271 ? -14.495 6.835 -6.505 1.00 98.44 271 ASP A C 1
ATOM 2020 O O . ASP A 1 271 ? -13.595 7.677 -6.566 1.00 98.44 271 ASP A O 1
ATOM 2024 N N . ALA A 1 272 ? -14.333 5.665 -5.878 1.00 98.75 272 ALA A N 1
ATOM 2025 C CA . ALA A 1 272 ? -13.094 5.304 -5.217 1.00 98.75 272 ALA A CA 1
ATOM 2026 C C . ALA A 1 272 ? -11.952 5.149 -6.230 1.00 98.75 272 ALA A C 1
ATOM 2028 O O . ALA A 1 272 ? -12.108 4.570 -7.308 1.00 98.75 272 ALA A O 1
ATOM 2029 N N . THR A 1 273 ? -10.778 5.641 -5.848 1.00 98.81 273 THR A N 1
ATOM 2030 C CA . THR A 1 273 ? -9.548 5.570 -6.639 1.00 98.81 273 THR A CA 1
ATOM 2031 C C . THR A 1 273 ? -8.397 5.049 -5.792 1.00 98.81 273 THR A C 1
ATOM 2033 O O . THR A 1 273 ? -8.300 5.372 -4.607 1.00 98.81 273 THR A O 1
ATOM 2036 N N . PHE A 1 274 ? -7.507 4.261 -6.396 1.00 98.88 274 PHE A N 1
ATOM 2037 C CA . PHE A 1 274 ? -6.449 3.535 -5.692 1.00 98.88 274 PHE A CA 1
ATOM 2038 C C . PHE A 1 274 ? -5.083 3.801 -6.317 1.00 98.88 274 PHE A C 1
ATOM 2040 O O . PHE A 1 274 ? -4.944 3.773 -7.541 1.00 98.88 274 PHE A O 1
ATOM 2047 N N . ARG A 1 275 ? -4.071 4.060 -5.480 1.00 98.62 275 ARG A N 1
ATOM 2048 C CA . ARG A 1 275 ? -2.715 4.412 -5.933 1.00 98.62 275 ARG A CA 1
ATOM 2049 C C . ARG A 1 275 ? -1.644 4.073 -4.892 1.00 98.62 275 ARG A C 1
ATOM 2051 O O . ARG A 1 275 ? -1.855 4.314 -3.706 1.00 98.62 275 ARG A O 1
ATOM 2058 N N . LEU A 1 276 ? -0.468 3.631 -5.348 1.00 98.56 276 LEU A N 1
ATOM 2059 C CA . LEU A 1 276 ? 0.748 3.445 -4.537 1.00 98.56 276 LEU A CA 1
ATOM 2060 C C . LEU A 1 276 ? 1.879 4.362 -5.056 1.00 98.56 276 LEU A C 1
ATOM 2062 O O . LEU A 1 276 ? 2.566 4.003 -6.009 1.00 98.56 276 LEU A O 1
ATOM 2066 N N . PRO A 1 277 ? 2.036 5.592 -4.531 1.00 97.00 277 PRO A N 1
ATOM 2067 C CA . PRO A 1 277 ? 2.947 6.592 -5.098 1.00 97.00 277 PRO A CA 1
ATOM 2068 C C . PRO A 1 277 ? 4.391 6.544 -4.560 1.00 97.00 277 PRO A C 1
ATOM 2070 O O . PRO A 1 277 ? 5.211 7.368 -4.966 1.00 97.00 277 PRO A O 1
ATOM 2073 N N . GLU A 1 278 ? 4.715 5.651 -3.625 1.00 97.94 278 GLU A N 1
ATOM 2074 C CA . GLU A 1 278 ? 5.906 5.740 -2.765 1.00 97.94 278 GLU A CA 1
ATOM 2075 C C . GLU A 1 278 ? 7.237 5.705 -3.529 1.00 97.94 278 GLU A C 1
ATOM 2077 O O . GLU A 1 278 ? 8.195 6.374 -3.121 1.00 97.94 278 GLU A O 1
ATOM 2082 N N . ILE A 1 279 ? 7.293 5.002 -4.667 1.00 97.56 279 ILE A N 1
ATOM 2083 C CA . ILE A 1 279 ? 8.494 4.929 -5.515 1.00 97.56 279 ILE A CA 1
ATOM 2084 C C . ILE A 1 279 ? 8.926 6.325 -5.970 1.00 97.56 279 ILE A C 1
ATOM 2086 O O . ILE A 1 279 ? 10.122 6.619 -5.985 1.00 97.56 279 ILE A O 1
ATOM 2090 N N . ALA A 1 280 ? 7.978 7.231 -6.236 1.00 94.31 280 ALA A N 1
ATOM 2091 C CA . ALA A 1 280 ? 8.277 8.608 -6.626 1.00 94.31 280 ALA A CA 1
ATOM 2092 C C . ALA A 1 280 ? 9.001 9.404 -5.525 1.00 94.31 280 ALA A C 1
ATOM 2094 O O . ALA A 1 280 ? 9.634 10.419 -5.818 1.00 94.31 280 ALA A O 1
ATOM 2095 N N . PHE A 1 281 ? 8.939 8.956 -4.269 1.00 93.75 281 PHE A N 1
ATOM 2096 C CA . PHE A 1 281 ? 9.669 9.540 -3.142 1.00 93.75 281 PHE A CA 1
ATOM 2097 C C . PHE A 1 281 ? 10.994 8.815 -2.871 1.00 93.75 281 PHE A C 1
ATOM 2099 O O . PHE A 1 281 ? 11.725 9.200 -1.967 1.00 93.75 281 PHE A O 1
ATOM 2106 N N . GLY A 1 282 ? 11.335 7.779 -3.642 1.00 96.19 282 GLY A N 1
ATOM 2107 C CA . GLY A 1 282 ? 12.481 6.912 -3.370 1.00 96.19 282 GLY A CA 1
ATOM 2108 C C . GLY A 1 282 ? 12.222 5.885 -2.264 1.00 96.19 282 GLY A C 1
ATOM 2109 O O . GLY A 1 282 ? 13.174 5.430 -1.635 1.00 96.19 282 GLY A O 1
ATOM 2110 N N . LEU A 1 283 ? 10.959 5.527 -2.017 1.00 97.69 283 LEU A N 1
ATOM 2111 C CA . LEU A 1 283 ? 10.539 4.555 -1.005 1.00 97.69 283 LEU A CA 1
ATOM 2112 C C . LEU A 1 283 ? 9.720 3.422 -1.630 1.00 97.69 283 LEU A C 1
ATOM 2114 O O . LEU A 1 283 ? 9.301 3.509 -2.774 1.00 97.69 283 LEU A O 1
ATOM 2118 N N . VAL A 1 284 ? 9.470 2.366 -0.861 1.00 98.31 284 VAL A N 1
ATOM 2119 C CA . VAL A 1 284 ? 8.466 1.336 -1.185 1.00 98.31 284 VAL A CA 1
ATOM 2120 C C . VAL A 1 284 ? 7.183 1.584 -0.385 1.00 98.31 284 VAL A C 1
ATOM 2122 O O . VAL A 1 284 ? 7.263 2.273 0.639 1.00 98.31 284 VAL A O 1
ATOM 2125 N N . PRO A 1 285 ? 6.026 1.012 -0.782 1.00 98.31 285 PRO A N 1
ATOM 2126 C CA . PRO A 1 285 ? 4.864 0.918 0.100 1.00 98.31 285 PRO A CA 1
ATOM 2127 C C . PRO A 1 285 ? 5.286 0.375 1.468 1.00 98.31 285 PRO A C 1
ATOM 2129 O O . PRO A 1 285 ? 6.048 -0.590 1.565 1.00 98.31 285 PRO A O 1
ATOM 2132 N N . GLY A 1 286 ? 4.890 1.078 2.524 1.00 96.38 286 GLY A N 1
ATOM 2133 C CA . GLY A 1 286 ? 5.495 0.950 3.847 1.00 96.38 286 GLY A CA 1
ATOM 2134 C C . GLY A 1 286 ? 4.491 0.895 4.989 1.00 96.38 286 GLY A C 1
ATOM 2135 O O . GLY A 1 286 ? 4.892 1.009 6.143 1.00 96.38 286 GLY A O 1
ATOM 2136 N N . ALA A 1 287 ? 3.202 0.762 4.713 1.00 96.75 287 ALA A N 1
ATOM 2137 C CA . ALA A 1 287 ? 2.156 0.566 5.711 1.00 96.75 287 ALA A CA 1
ATOM 2138 C C . ALA A 1 287 ? 1.587 -0.865 5.667 1.00 96.75 287 ALA A C 1
ATOM 2140 O O . ALA A 1 287 ? 0.480 -1.110 6.143 1.00 96.75 287 ALA A O 1
ATOM 2141 N N . GLY A 1 288 ? 2.357 -1.818 5.133 1.00 97.56 288 GLY A N 1
ATOM 2142 C CA . GLY A 1 288 ? 1.982 -3.209 4.901 1.00 97.56 288 GLY A CA 1
ATOM 2143 C C . GLY A 1 288 ? 1.583 -3.516 3.457 1.00 97.56 288 GLY A C 1
ATOM 2144 O O . GLY A 1 288 ? 1.192 -4.646 3.178 1.00 97.56 288 GLY A O 1
ATOM 2145 N N . GLY A 1 289 ? 1.672 -2.554 2.539 1.00 97.75 289 GLY A N 1
ATOM 2146 C CA . GLY A 1 289 ? 1.200 -2.663 1.162 1.00 97.75 289 GLY A CA 1
ATOM 2147 C C . GLY A 1 289 ? 1.858 -3.748 0.341 1.00 97.75 289 GLY A C 1
ATOM 2148 O O . GLY A 1 289 ? 1.179 -4.458 -0.397 1.00 97.75 289 GLY A O 1
ATOM 2149 N N . THR A 1 290 ? 3.167 -3.937 0.504 1.00 98.38 290 THR A N 1
ATOM 2150 C CA . THR A 1 290 ? 3.882 -5.004 -0.213 1.00 98.38 290 THR A CA 1
ATOM 2151 C C . THR A 1 290 ? 3.432 -6.393 0.243 1.00 98.38 290 THR A C 1
ATOM 2153 O O . THR A 1 290 ? 3.625 -7.377 -0.470 1.00 98.38 290 THR A O 1
ATOM 2156 N N . VAL A 1 291 ? 2.768 -6.469 1.401 1.00 98.50 291 VAL A N 1
ATOM 2157 C CA . VAL A 1 291 ? 2.234 -7.690 2.003 1.00 98.50 291 VAL A CA 1
ATOM 2158 C C . VAL A 1 291 ? 0.752 -7.874 1.673 1.00 98.50 291 VAL A C 1
ATOM 2160 O O . VAL A 1 291 ? 0.372 -8.939 1.178 1.00 98.50 291 VAL A O 1
ATOM 2163 N N . SER A 1 292 ? -0.087 -6.879 1.961 1.00 98.50 292 SER A N 1
ATOM 2164 C CA . SER A 1 292 ? -1.547 -6.972 1.862 1.00 98.50 292 SER A CA 1
ATOM 2165 C C . SER A 1 292 ? -2.055 -6.857 0.431 1.00 98.50 292 SER A C 1
ATOM 2167 O O . SER A 1 292 ? -2.814 -7.717 -0.011 1.00 98.50 292 SER A O 1
ATOM 2169 N N . VAL A 1 293 ? -1.601 -5.849 -0.318 1.00 98.44 293 VAL A N 1
ATOM 2170 C CA . VAL A 1 293 ? -2.020 -5.619 -1.711 1.00 98.44 293 VAL A CA 1
ATOM 2171 C C . VAL A 1 293 ? -1.588 -6.802 -2.576 1.00 98.44 293 VAL A C 1
ATOM 2173 O O . VAL A 1 293 ? -2.393 -7.357 -3.315 1.00 98.44 293 VAL A O 1
ATOM 2176 N N . THR A 1 294 ? -0.363 -7.297 -2.373 1.00 97.44 294 THR A N 1
ATOM 2177 C CA . THR A 1 294 ? 0.159 -8.502 -3.043 1.00 97.44 294 THR A CA 1
ATOM 2178 C C . THR A 1 294 ? -0.686 -9.745 -2.799 1.00 97.44 294 THR A C 1
ATOM 2180 O O . THR A 1 294 ? -0.868 -10.538 -3.715 1.00 97.44 294 THR A O 1
ATOM 2183 N N . ARG A 1 295 ? -1.231 -9.928 -1.592 1.00 96.25 295 ARG A N 1
ATOM 2184 C CA . ARG A 1 295 ? -2.114 -11.067 -1.284 1.00 96.25 295 ARG A CA 1
ATOM 2185 C C . ARG A 1 295 ? -3.525 -10.906 -1.852 1.00 96.25 295 ARG A C 1
ATOM 2187 O O . ARG A 1 295 ? -4.219 -11.906 -1.980 1.00 96.25 295 ARG A O 1
ATOM 2194 N N . ARG A 1 296 ? -3.938 -9.679 -2.178 1.00 95.44 296 ARG A N 1
ATOM 2195 C CA . ARG A 1 296 ? -5.236 -9.361 -2.787 1.00 95.44 296 ARG A CA 1
ATOM 2196 C C . ARG A 1 296 ? -5.209 -9.513 -4.305 1.00 95.44 296 ARG A C 1
ATOM 2198 O O . ARG A 1 296 ? -6.016 -10.249 -4.850 1.00 95.44 296 ARG A O 1
ATOM 2205 N N . CYS A 1 297 ? -4.278 -8.836 -4.976 1.00 95.12 297 CYS A N 1
ATOM 2206 C CA . CYS A 1 297 ? -4.253 -8.756 -6.440 1.00 95.12 297 CYS A CA 1
ATOM 2207 C C . CYS A 1 297 ? -3.032 -9.418 -7.097 1.00 95.12 297 CYS A C 1
ATOM 2209 O O . CYS A 1 297 ? -2.895 -9.368 -8.318 1.00 95.12 297 CYS A O 1
ATOM 2211 N N . GLY A 1 298 ? -2.154 -10.057 -6.322 1.00 94.38 298 GLY A N 1
ATOM 2212 C CA . GLY A 1 298 ? -0.950 -10.710 -6.833 1.00 94.38 298 GLY A CA 1
ATOM 2213 C C . GLY A 1 298 ? 0.229 -9.753 -7.028 1.00 94.38 298 GLY A C 1
ATOM 2214 O O . GLY A 1 298 ? 0.081 -8.537 -7.167 1.00 94.38 298 GLY A O 1
ATOM 2215 N N . ARG A 1 299 ? 1.449 -10.307 -7.049 1.00 93.19 299 ARG A N 1
ATOM 2216 C CA . ARG A 1 299 ? 2.684 -9.500 -7.052 1.00 93.19 299 ARG A CA 1
ATOM 2217 C C . ARG A 1 299 ? 2.846 -8.623 -8.292 1.00 93.19 299 ARG A C 1
ATOM 2219 O O . ARG A 1 299 ? 3.368 -7.524 -8.163 1.00 93.19 299 ARG A O 1
ATOM 2226 N N . HIS A 1 300 ? 2.394 -9.083 -9.459 1.00 94.38 300 HIS A N 1
ATOM 2227 C CA . HIS A 1 300 ? 2.618 -8.379 -10.723 1.00 94.38 300 HIS A CA 1
ATOM 2228 C C . HIS A 1 300 ? 1.823 -7.076 -10.792 1.00 94.38 300 HIS A C 1
ATOM 22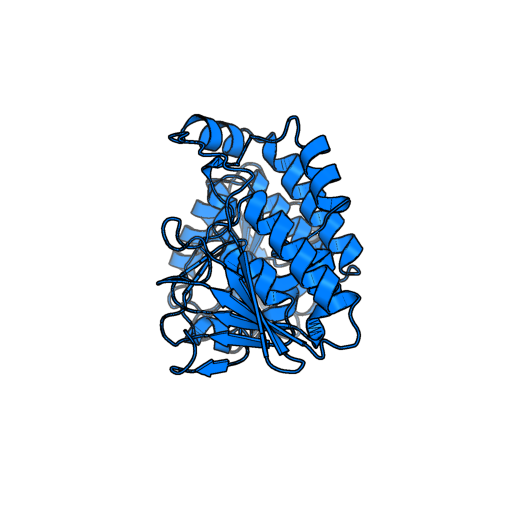30 O O . HIS A 1 300 ? 2.359 -6.029 -11.151 1.00 94.38 300 HIS A O 1
ATOM 2236 N N . ARG A 1 301 ? 0.564 -7.117 -10.342 1.00 95.75 301 ARG A N 1
ATOM 2237 C CA . ARG A 1 301 ? -0.301 -5.938 -10.232 1.00 95.75 301 ARG A CA 1
ATOM 2238 C C . ARG A 1 301 ? 0.156 -5.004 -9.112 1.00 95.75 301 ARG A C 1
ATOM 2240 O O . ARG A 1 301 ? 0.153 -3.792 -9.310 1.00 95.75 301 ARG A O 1
ATOM 2247 N N . THR A 1 302 ? 0.631 -5.532 -7.979 1.00 97.62 302 THR A N 1
ATOM 2248 C CA . THR A 1 302 ? 1.260 -4.697 -6.937 1.00 97.62 302 THR A CA 1
ATOM 2249 C C . THR A 1 302 ? 2.506 -3.984 -7.456 1.00 97.62 302 THR A C 1
ATOM 2251 O O . THR A 1 302 ? 2.646 -2.778 -7.252 1.00 97.62 302 THR A O 1
ATOM 2254 N N . ALA A 1 303 ? 3.403 -4.707 -8.137 1.00 97.50 303 ALA A N 1
ATOM 2255 C CA . ALA A 1 303 ? 4.614 -4.146 -8.726 1.00 97.50 303 ALA A CA 1
ATOM 2256 C C . ALA A 1 303 ? 4.262 -3.060 -9.745 1.00 97.50 303 ALA A C 1
ATOM 2258 O O . ALA A 1 303 ? 4.795 -1.959 -9.662 1.00 97.50 303 ALA A O 1
ATOM 2259 N N . TRP A 1 304 ? 3.305 -3.326 -10.635 1.00 97.12 304 TRP A N 1
ATOM 2260 C CA . TRP A 1 304 ? 2.785 -2.342 -11.579 1.00 97.12 304 TRP A CA 1
ATOM 2261 C C . TRP A 1 304 ? 2.278 -1.070 -10.887 1.00 97.12 304 TRP A C 1
ATOM 2263 O O . TRP A 1 304 ? 2.726 0.026 -11.228 1.00 97.12 304 TRP A O 1
ATOM 2273 N N . LEU A 1 305 ? 1.383 -1.198 -9.898 1.00 97.62 305 LEU A N 1
ATOM 2274 C CA . LEU A 1 305 ? 0.808 -0.049 -9.186 1.00 97.62 305 LEU A CA 1
ATOM 2275 C C . LEU A 1 305 ? 1.878 0.809 -8.522 1.00 97.62 305 LEU A C 1
ATOM 2277 O O . LEU A 1 305 ? 1.825 2.032 -8.624 1.00 97.62 305 LEU A O 1
ATOM 2281 N N . ALA A 1 306 ? 2.835 0.174 -7.849 1.00 98.38 306 ALA A N 1
ATOM 2282 C CA . ALA A 1 306 ? 3.868 0.880 -7.108 1.00 98.38 306 ALA A CA 1
ATOM 2283 C C . ALA A 1 306 ? 4.949 1.478 -8.023 1.00 98.38 306 ALA A C 1
ATOM 2285 O O . ALA A 1 306 ? 5.369 2.609 -7.794 1.00 98.38 306 ALA A O 1
ATOM 2286 N N . LEU A 1 307 ? 5.382 0.762 -9.069 1.00 98.00 307 LEU A N 1
ATOM 2287 C CA . LEU A 1 307 ? 6.404 1.245 -10.007 1.00 98.00 307 LEU A CA 1
ATOM 2288 C C . LEU A 1 307 ? 5.890 2.399 -10.868 1.00 98.00 307 LEU A C 1
ATOM 2290 O O . LEU A 1 307 ? 6.581 3.403 -11.009 1.00 98.00 307 LEU A O 1
ATOM 2294 N N . THR A 1 308 ? 4.684 2.273 -11.429 1.00 96.50 308 THR A N 1
ATOM 2295 C CA . THR A 1 308 ? 4.091 3.329 -12.269 1.00 96.50 308 THR A CA 1
ATOM 2296 C C . THR A 1 308 ? 3.549 4.485 -11.435 1.00 96.50 308 THR A C 1
ATOM 2298 O O . THR A 1 308 ? 3.467 5.619 -11.906 1.00 96.50 308 THR A O 1
ATOM 2301 N N . GLY A 1 309 ? 3.128 4.204 -10.198 1.00 96.25 309 GLY A N 1
ATOM 2302 C CA . GLY A 1 309 ? 2.363 5.143 -9.393 1.00 96.25 309 GLY A CA 1
ATOM 2303 C C . GLY A 1 309 ? 1.060 5.566 -10.074 1.00 96.25 309 GLY A C 1
ATOM 2304 O O . GLY A 1 309 ? 0.600 6.679 -9.809 1.00 96.25 309 GLY A O 1
ATOM 2305 N N . THR A 1 310 ? 0.497 4.744 -10.967 1.00 95.88 310 THR A N 1
ATOM 2306 C CA . THR A 1 310 ? -0.763 5.049 -11.654 1.00 95.88 310 THR A CA 1
ATOM 2307 C C . THR A 1 310 ? -1.954 4.984 -10.697 1.00 95.88 310 THR A C 1
ATOM 2309 O O . THR A 1 310 ? -1.903 4.330 -9.652 1.00 95.88 310 THR A O 1
ATOM 2312 N N . THR A 1 311 ? -3.033 5.674 -11.057 1.00 98.06 311 THR A N 1
ATOM 2313 C CA . THR A 1 311 ? -4.304 5.617 -10.332 1.00 98.06 311 THR A CA 1
ATOM 2314 C C . THR A 1 311 ? -5.249 4.680 -11.067 1.00 98.06 311 THR A C 1
ATOM 2316 O O . THR A 1 311 ? -5.500 4.882 -12.253 1.00 98.06 311 THR A O 1
ATOM 2319 N N . ILE A 1 312 ? -5.814 3.705 -10.358 1.00 98.25 312 ILE A N 1
ATOM 2320 C CA . ILE A 1 312 ? -6.887 2.851 -10.879 1.00 98.25 312 ILE A CA 1
ATOM 2321 C C . ILE A 1 312 ? -8.226 3.217 -10.231 1.00 98.25 312 ILE A C 1
ATOM 2323 O O . ILE A 1 312 ? -8.266 3.650 -9.077 1.00 98.25 312 ILE A O 1
ATOM 2327 N N . ASP A 1 313 ? -9.316 3.058 -10.975 1.00 98.56 313 ASP A N 1
ATOM 2328 C CA . ASP A 1 313 ? -10.681 3.248 -10.472 1.00 98.56 313 ASP A CA 1
ATOM 2329 C C . ASP A 1 313 ? -11.223 1.981 -9.777 1.00 98.56 313 ASP A C 1
ATOM 2331 O O . ASP A 1 313 ? -10.567 0.933 -9.731 1.00 98.56 313 ASP A O 1
ATOM 2335 N N . ALA A 1 314 ? -12.432 2.081 -9.220 1.00 98.56 314 ALA A N 1
ATOM 2336 C CA . ALA A 1 314 ? -13.108 0.977 -8.545 1.00 98.56 314 ALA A CA 1
ATOM 2337 C C . ALA A 1 314 ? -13.348 -0.242 -9.453 1.00 98.56 314 ALA A C 1
ATOM 2339 O O . ALA A 1 314 ? -13.202 -1.375 -9.000 1.00 98.56 314 ALA A O 1
ATOM 2340 N N . GLU A 1 315 ? -13.658 -0.035 -10.734 1.00 98.25 315 GLU A N 1
ATOM 2341 C CA . GLU A 1 315 ? -13.904 -1.121 -11.690 1.00 98.25 315 GLU A CA 1
ATOM 2342 C C . GLU A 1 315 ? -12.624 -1.916 -11.982 1.00 98.25 315 GLU A C 1
ATOM 2344 O O . GLU A 1 315 ? -12.630 -3.148 -11.970 1.00 98.25 315 GLU A O 1
ATOM 2349 N N . HIS A 1 316 ? -11.499 -1.229 -12.195 1.00 96.50 316 HIS A N 1
ATOM 2350 C CA . HIS A 1 316 ? -10.188 -1.860 -12.337 1.00 96.50 316 HIS A CA 1
ATOM 2351 C C . HIS A 1 316 ? -9.779 -2.582 -11.049 1.00 96.50 316 HIS A C 1
ATOM 2353 O O . HIS A 1 316 ? -9.353 -3.736 -11.103 1.00 96.50 316 HIS A O 1
ATOM 2359 N N . ALA A 1 317 ? -9.957 -1.944 -9.888 1.00 98.19 317 ALA A N 1
ATOM 2360 C CA . ALA A 1 317 ? -9.640 -2.548 -8.597 1.00 98.19 317 ALA A CA 1
ATOM 2361 C C . ALA A 1 317 ? -10.467 -3.817 -8.327 1.00 98.19 317 ALA A C 1
ATOM 2363 O O . ALA A 1 317 ? -9.924 -4.794 -7.806 1.00 98.19 317 ALA A O 1
ATOM 2364 N N . LEU A 1 318 ? -11.749 -3.835 -8.713 1.00 98.25 318 LEU A N 1
ATOM 2365 C CA . LEU A 1 318 ? -12.617 -5.010 -8.603 1.00 98.25 318 LEU A CA 1
ATOM 2366 C C . LEU A 1 318 ? -12.154 -6.133 -9.536 1.00 98.25 318 LEU A C 1
ATOM 2368 O O . LEU A 1 318 ? -12.017 -7.272 -9.094 1.00 98.25 318 LEU A O 1
ATOM 2372 N N . ARG A 1 319 ? -11.851 -5.822 -10.807 1.00 95.69 319 ARG A N 1
ATOM 2373 C CA . ARG A 1 319 ? -11.308 -6.812 -11.758 1.00 95.69 319 ARG A CA 1
ATOM 2374 C C . ARG A 1 319 ? -10.001 -7.428 -11.266 1.00 95.69 319 ARG A C 1
ATOM 2376 O O . ARG A 1 319 ? -9.742 -8.602 -11.508 1.00 95.69 319 ARG A O 1
ATOM 2383 N N . TRP A 1 320 ? -9.187 -6.648 -10.561 1.00 95.62 320 TRP A N 1
ATOM 2384 C CA . TRP A 1 320 ? -7.929 -7.110 -9.980 1.00 95.62 320 TRP A CA 1
ATOM 2385 C C . TRP A 1 320 ? -8.084 -7.801 -8.626 1.00 95.62 320 TRP A C 1
ATOM 2387 O O . TRP A 1 320 ? -7.076 -8.235 -8.076 1.00 95.62 320 TRP A O 1
ATOM 2397 N N . GLN A 1 321 ? -9.306 -7.899 -8.090 1.00 96.81 321 GLN A N 1
ATOM 2398 C CA . GLN A 1 321 ? -9.602 -8.437 -6.756 1.00 96.81 321 GLN A CA 1
ATOM 2399 C C . GLN A 1 321 ? -8.910 -7.671 -5.614 1.00 96.81 321 GLN A C 1
ATOM 2401 O O . GLN A 1 321 ? -8.767 -8.165 -4.494 1.00 96.81 321 GLN A O 1
ATOM 2406 N N . LEU A 1 322 ? -8.505 -6.422 -5.871 1.00 98.31 322 LEU A N 1
ATOM 2407 C CA . LEU A 1 322 ? -8.014 -5.526 -4.826 1.00 98.31 322 LEU A CA 1
ATOM 2408 C C . LEU A 1 322 ? -9.138 -5.155 -3.849 1.00 98.31 322 LEU A C 1
ATOM 2410 O O . LEU A 1 322 ? -8.893 -4.989 -2.655 1.00 98.31 322 LEU A O 1
ATOM 2414 N N . ILE A 1 323 ? -10.366 -5.067 -4.359 1.00 98.75 323 ILE A N 1
ATOM 2415 C CA . ILE A 1 323 ? -11.598 -4.86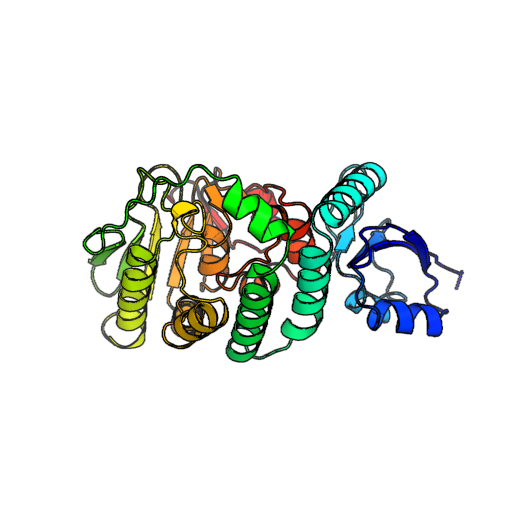8 -3.593 1.00 98.75 323 ILE A CA 1
ATOM 2416 C C . ILE A 1 323 ? -12.595 -5.992 -3.888 1.00 98.75 323 ILE A C 1
ATOM 2418 O O . ILE A 1 323 ? -12.482 -6.673 -4.906 1.00 98.75 323 ILE A O 1
ATOM 2422 N N . ASP A 1 324 ? -13.595 -6.163 -3.022 1.00 98.69 324 ASP A N 1
ATOM 2423 C CA . ASP A 1 324 ? -14.550 -7.276 -3.121 1.00 98.69 324 ASP A CA 1
ATOM 2424 C C . ASP A 1 324 ? -15.862 -6.886 -3.803 1.00 98.69 324 ASP A C 1
ATOM 2426 O O . ASP A 1 324 ? -16.557 -7.734 -4.366 1.00 98.69 324 ASP A O 1
ATOM 2430 N N . ARG A 1 325 ? -16.256 -5.610 -3.706 1.00 98.50 325 ARG A N 1
ATOM 2431 C CA . ARG A 1 325 ? -17.545 -5.140 -4.222 1.00 98.50 325 ARG A CA 1
ATOM 2432 C C . ARG A 1 325 ? -17.558 -3.637 -4.443 1.00 98.50 325 ARG A C 1
ATOM 2434 O O . ARG A 1 325 ? -16.953 -2.896 -3.674 1.00 98.50 325 ARG A O 1
ATOM 2441 N N . ILE A 1 326 ? -18.340 -3.205 -5.427 1.00 98.75 326 ILE A N 1
ATOM 2442 C CA . ILE A 1 326 ? -18.701 -1.801 -5.630 1.00 98.75 326 ILE A CA 1
ATOM 2443 C C . ILE A 1 326 ? -20.139 -1.584 -5.145 1.00 98.75 326 ILE A C 1
ATOM 2445 O O . ILE A 1 326 ? -21.032 -2.369 -5.473 1.00 98.75 326 ILE A O 1
ATOM 2449 N N . ASP A 1 327 ? -20.366 -0.549 -4.342 1.00 98.19 327 ASP A N 1
ATOM 2450 C CA . ASP A 1 327 ? -21.680 -0.201 -3.801 1.00 98.19 327 ASP A CA 1
ATOM 2451 C C . ASP A 1 327 ? -21.829 1.317 -3.651 1.00 98.19 327 ASP A C 1
ATOM 2453 O O . ASP A 1 327 ? -21.087 1.956 -2.914 1.00 98.19 327 ASP A O 1
ATOM 2457 N N . ALA A 1 328 ? -22.815 1.909 -4.324 1.00 96.25 328 ALA A N 1
ATOM 2458 C CA . ALA A 1 328 ? -23.064 3.347 -4.247 1.00 96.25 328 ALA A CA 1
ATOM 2459 C C . ALA A 1 328 ? -23.611 3.803 -2.881 1.00 96.25 328 ALA A C 1
ATOM 2461 O O . ALA A 1 328 ? -23.674 5.001 -2.626 1.00 96.25 328 ALA A O 1
ATOM 2462 N N . SER A 1 329 ? -24.029 2.881 -2.004 1.00 93.88 329 SER A N 1
ATOM 2463 C CA . SER A 1 329 ? -24.537 3.245 -0.678 1.00 93.88 329 SER A CA 1
ATOM 2464 C C . SER A 1 329 ? -23.453 3.405 0.387 1.00 93.88 329 SER A C 1
ATOM 2466 O O . SER A 1 329 ? -23.797 3.713 1.528 1.00 93.88 329 SER A O 1
ATOM 2468 N N . VAL A 1 330 ? -22.181 3.128 0.079 1.00 87.25 330 VAL A N 1
ATOM 2469 C CA . VAL A 1 330 ? -21.086 3.318 1.040 1.00 87.25 330 VAL A CA 1
ATOM 2470 C C . VAL A 1 330 ? -20.440 4.692 0.851 1.00 87.25 330 VAL A C 1
ATOM 2472 O O . VAL A 1 330 ? -20.226 5.121 -0.279 1.00 87.25 330 VAL A O 1
ATOM 2475 N N . SER A 1 331 ? -20.171 5.392 1.954 1.00 75.25 331 SER A N 1
ATOM 2476 C CA . SER A 1 331 ? -19.557 6.727 2.009 1.00 75.25 331 SER A CA 1
ATOM 2477 C C . SER A 1 331 ? -18.809 6.921 3.315 1.00 75.25 331 SER A C 1
ATOM 2479 O O . SER A 1 331 ? -19.249 6.283 4.301 1.00 75.25 331 SER A O 1
#

Foldseek 3Di:
DDFDWWWKWKAALQLDIDIDIDTLPCVVVLVCLQPPLIAIEIEDEAECPPSCVVSLLSHQAYEYDNYPYLRHDHDPDVVVLVVLLSVLCSLQVLQLSLLSVLLSVQQPPDLLVSLLSQLVSQLVLCPPPLLVVLLVPDDQPDDDDLPDPQWDWDDDFQEIEIERPDVVQLSADEPNNLVVLLVVLVCCLPPPRRQAYEYAYPDQFGYAYHDSNCPPVQPGSVSVSVVCSVRPSLVSLLSRQCRYEYEGHAEQEQLSLQSNLSHNFYEYEQRYKYAYAVSSSSGGRNSNNSPRQCVQQNSNVSSSRNSSRDMDTPVVCCSSRSGPYYDNPTD

Sequence (331 aa):
TGDSELPLLAVDMRGVPRSFRVNNQDEELAKLIVNAPWVNVVVVDDDLDSVFAPLVDAFDVVIGDGTASEAAVDVTNTDSCLEELAAAITASPLASVALAQLLRVSHDLPIGQALHAESLTYAMLQTSERFQTWLAGRDNNTHFDPEEHAVALDLAGSLLTITLQRPARRNALNVAMRDQLCQALELVDLDRSIDGALLVGAGSNFCAGGDLDEFGSTPSPAAGHHVRMVRSLPTLMHRVANRVRVHVHGACVGAGIELPAFANSIIAHPDATFRLPEIAFGLVPGAGGTVSVTRRCGRHRTAWLALTGTTIDAEHALRWQLIDRIDASVS